Protein AF-A0A660E2D3-F1 (afdb_monomer)

Solvent-accessible surface area (backbone atoms only — not comparable to full-atom values): 10651 Å² total; per-residue (Å²): 135,91,79,90,84,83,89,84,89,79,89,80,79,91,77,83,79,78,79,79,76,76,77,78,70,78,75,80,70,72,72,82,70,72,43,65,31,76,92,71,79,48,66,78,42,78,38,66,24,17,37,34,41,53,38,65,68,42,72,30,13,66,39,63,68,25,28,78,70,74,42,81,65,64,50,74,55,70,57,56,82,49,80,33,34,34,25,35,41,75,94,36,59,94,64,45,38,29,39,39,35,55,97,91,42,73,26,17,29,63,65,55,88,44,59,32,63,24,54,25,44,58,57,91,44,29,35,41,22,71,50,60,90,86,46,37,95,78,46,25,24,36,67,87,48,54,68,93,68,36,52,31,39,31,22,32,38,65,40,87,88,24,62,39,75,80,46,42,25,38,57,54,97,93,38,78,46,76,109

Nearest PDB structures (foldseek):
  5o2q-assembly1_A  TM=6.824E-01  e=5.932E+00  Homo sapiens

Radius of gyration: 30.2 Å; Cα contacts (8 Å, |Δi|>4): 347; chains: 1; bounding box: 57×66×110 Å

Structure (mmCIF, N/CA/C/O backbone):
data_AF-A0A660E2D3-F1
#
_entry.id   AF-A0A660E2D3-F1
#
loop_
_atom_site.group_PDB
_atom_site.id
_atom_site.type_symbol
_atom_site.label_atom_id
_atom_site.label_alt_id
_atom_site.label_comp_id
_atom_site.label_asym_id
_atom_site.label_entity_id
_atom_site.label_seq_id
_atom_site.pdbx_PDB_ins_code
_atom_site.Cartn_x
_atom_site.Cartn_y
_atom_site.Cartn_z
_atom_site.occupancy
_atom_site.B_iso_or_equiv
_atom_site.auth_seq_id
_atom_site.auth_comp_id
_atom_site.auth_asym_id
_atom_site.auth_atom_id
_atom_site.pdbx_PDB_model_num
ATOM 1 N N . MET A 1 1 ? 35.050 -49.784 -86.014 1.00 37.09 1 MET A N 1
ATOM 2 C CA . MET A 1 1 ? 35.178 -51.208 -85.623 1.00 37.09 1 MET A CA 1
ATOM 3 C C . MET A 1 1 ? 35.942 -51.299 -84.308 1.00 37.09 1 MET A C 1
ATOM 5 O O . MET A 1 1 ? 37.015 -50.723 -84.251 1.00 37.09 1 MET A O 1
ATOM 9 N N . LYS A 1 2 ? 35.405 -52.079 -83.348 1.00 36.97 2 LYS A N 1
ATOM 10 C CA . LYS A 1 2 ? 36.001 -52.575 -82.077 1.00 36.97 2 LYS A CA 1
ATOM 11 C C . LYS A 1 2 ? 36.307 -51.530 -80.986 1.00 36.97 2 LYS A C 1
ATOM 13 O O . LYS A 1 2 ? 36.856 -50.491 -81.296 1.00 36.97 2 LYS A O 1
ATOM 18 N N . LYS A 1 3 ? 36.094 -51.759 -79.684 1.00 39.06 3 LYS A N 1
ATOM 19 C CA . LYS A 1 3 ? 35.266 -52.658 -78.838 1.00 39.06 3 LYS A CA 1
ATOM 20 C C . LYS A 1 3 ? 35.492 -52.158 -77.381 1.00 39.06 3 LYS A C 1
ATOM 22 O O . LYS A 1 3 ? 36.596 -51.716 -77.101 1.00 39.06 3 LYS A O 1
ATOM 27 N N . HIS A 1 4 ? 34.450 -52.225 -76.537 1.00 37.66 4 HIS A N 1
ATOM 28 C CA . HIS A 1 4 ? 34.365 -52.563 -75.087 1.00 37.66 4 HIS A CA 1
ATOM 29 C C . HIS A 1 4 ? 35.639 -52.537 -74.198 1.00 37.66 4 HIS A C 1
ATOM 31 O O . HIS A 1 4 ? 36.693 -52.939 -74.658 1.00 37.66 4 HIS A O 1
ATOM 37 N N . HIS A 1 5 ? 35.667 -52.220 -72.896 1.00 37.56 5 HIS A N 1
ATOM 38 C CA . HIS A 1 5 ? 34.736 -52.154 -71.750 1.00 37.56 5 HIS A CA 1
ATOM 39 C C . HIS A 1 5 ? 35.448 -51.339 -70.637 1.00 37.56 5 HIS A C 1
ATOM 41 O O . HIS A 1 5 ? 36.673 -51.368 -70.607 1.00 37.56 5 HIS A O 1
ATOM 47 N N . LEU A 1 6 ? 34.736 -50.724 -69.680 1.00 34.28 6 LEU A N 1
ATOM 48 C CA . LEU A 1 6 ? 34.681 -51.182 -68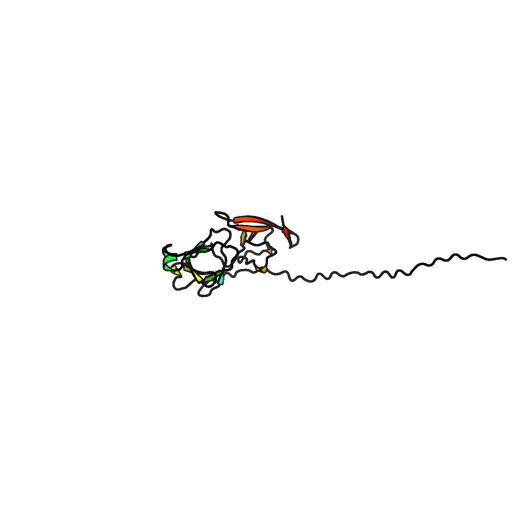.273 1.00 34.28 6 LEU A CA 1
ATOM 49 C C . LEU A 1 6 ? 33.796 -50.253 -67.421 1.00 34.28 6 LEU A C 1
ATOM 51 O O . LEU A 1 6 ? 33.899 -49.032 -67.486 1.00 34.28 6 LEU A O 1
ATOM 55 N N . LEU A 1 7 ? 32.925 -50.885 -66.633 1.00 35.34 7 LEU A N 1
ATOM 56 C CA . LEU A 1 7 ? 32.134 -50.322 -65.540 1.00 35.34 7 LEU A CA 1
ATOM 57 C C . LEU A 1 7 ? 33.023 -49.641 -64.488 1.00 35.34 7 LEU A C 1
ATOM 59 O O . LEU A 1 7 ? 34.046 -50.207 -64.111 1.00 35.34 7 LEU A O 1
ATOM 63 N N . LEU A 1 8 ? 32.513 -48.580 -63.855 1.00 34.66 8 LEU A N 1
ATOM 64 C CA . LEU A 1 8 ? 32.598 -48.488 -62.399 1.00 34.66 8 LEU A CA 1
ATOM 65 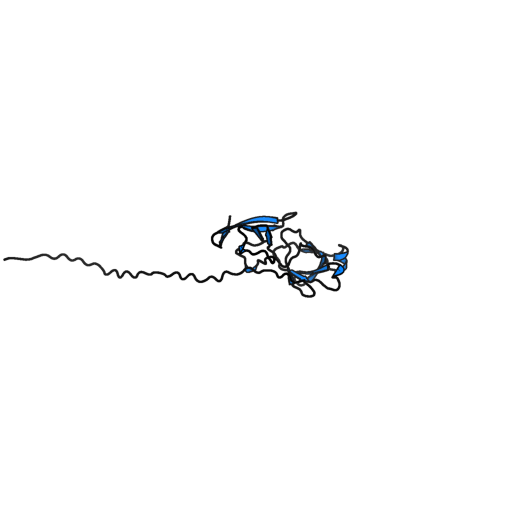C C . LEU A 1 8 ? 31.310 -47.902 -61.811 1.00 34.66 8 LEU A C 1
ATOM 67 O O . LEU A 1 8 ? 30.731 -46.943 -62.312 1.00 34.66 8 LEU A O 1
ATOM 71 N N . VAL A 1 9 ? 30.868 -48.581 -60.761 1.00 36.78 9 VAL A N 1
ATOM 72 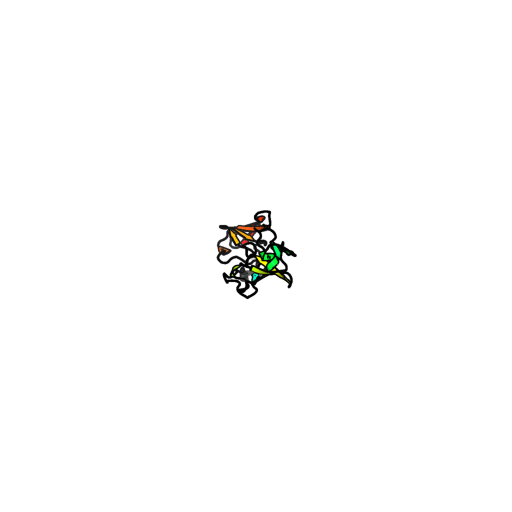C CA . VAL A 1 9 ? 29.626 -48.426 -60.014 1.00 36.78 9 VAL A CA 1
ATOM 73 C C . VAL A 1 9 ? 29.732 -47.218 -59.086 1.00 36.78 9 VAL A C 1
ATOM 75 O O . VAL A 1 9 ? 30.714 -47.081 -58.363 1.00 36.78 9 VAL A O 1
ATOM 78 N N . GLY A 1 10 ? 28.696 -46.382 -59.061 1.00 36.12 10 GLY A N 1
ATOM 79 C CA . GLY A 1 10 ? 28.530 -45.318 -58.075 1.00 36.12 10 GLY A CA 1
ATOM 80 C C . GLY A 1 10 ? 27.102 -45.313 -57.547 1.00 36.12 10 GLY A C 1
ATOM 81 O O . GLY A 1 10 ? 26.241 -44.624 -58.083 1.00 36.12 10 GLY A O 1
ATOM 82 N N . MET A 1 11 ? 26.843 -46.107 -56.508 1.00 36.94 11 MET A N 1
ATOM 83 C CA . MET A 1 11 ? 25.684 -45.909 -55.638 1.00 36.94 11 MET A CA 1
ATOM 84 C C . MET A 1 11 ? 25.880 -44.615 -54.846 1.00 36.94 11 MET A C 1
ATOM 86 O O . MET A 1 11 ? 26.945 -44.449 -54.256 1.00 36.94 11 MET A O 1
ATOM 90 N N . SER A 1 12 ? 24.854 -43.766 -54.743 1.00 37.19 12 SER A N 1
ATOM 91 C CA . SER A 1 12 ? 24.484 -43.120 -53.470 1.00 37.19 12 SER A CA 1
ATOM 92 C C . SER A 1 12 ? 23.187 -42.312 -53.580 1.00 37.19 12 SER A C 1
ATOM 94 O O . SER A 1 12 ? 23.117 -41.281 -54.236 1.00 37.19 12 SER A O 1
ATOM 96 N N . THR A 1 13 ? 22.177 -42.856 -52.899 1.00 42.84 13 THR A N 1
ATOM 97 C CA . THR A 1 13 ? 21.186 -42.194 -52.033 1.00 42.84 13 THR A CA 1
ATOM 98 C C . THR A 1 13 ? 20.471 -40.923 -52.500 1.00 42.84 13 THR A C 1
ATOM 100 O O . THR A 1 13 ? 21.003 -39.817 -52.478 1.00 42.84 13 THR A O 1
ATOM 103 N N . PHE A 1 14 ? 19.164 -41.102 -52.726 1.00 40.28 14 PHE A N 1
ATOM 104 C CA . PHE A 1 14 ? 18.118 -40.097 -52.549 1.00 40.28 14 PHE A CA 1
ATOM 105 C C . PHE A 1 14 ? 18.271 -39.383 -51.196 1.00 40.28 14 PHE A C 1
ATOM 107 O O . PHE A 1 14 ? 18.147 -40.013 -50.146 1.00 40.28 14 PHE A O 1
ATOM 114 N N . ALA A 1 15 ? 18.454 -38.065 -51.218 1.00 42.06 15 ALA A N 1
ATOM 115 C CA . ALA A 1 15 ? 18.160 -37.204 -50.080 1.00 42.06 15 ALA A CA 1
ATOM 116 C C . ALA A 1 15 ? 16.906 -36.392 -50.420 1.00 42.06 15 ALA A C 1
ATOM 118 O O . ALA A 1 15 ? 16.965 -35.359 -51.085 1.00 42.06 15 ALA A O 1
ATOM 119 N N . LEU A 1 16 ? 15.752 -36.902 -49.986 1.00 37.97 16 LEU A N 1
ATOM 120 C CA . LEU A 1 16 ? 14.498 -36.162 -49.957 1.00 37.97 16 LEU A CA 1
ATOM 121 C C . LEU A 1 16 ? 14.638 -35.090 -48.863 1.00 37.97 16 LEU A C 1
ATOM 123 O O . LEU A 1 16 ? 14.455 -35.363 -47.678 1.00 37.97 16 LEU A O 1
ATOM 127 N N . GLY A 1 17 ? 15.050 -33.885 -49.250 1.00 34.69 17 GLY A N 1
ATOM 128 C CA . GLY A 1 17 ? 15.111 -32.735 -48.355 1.00 34.69 17 GLY A CA 1
ATOM 129 C C . GLY A 1 17 ? 13.703 -32.288 -47.978 1.00 34.69 17 GLY A C 1
ATOM 130 O O . GLY A 1 17 ? 13.120 -31.443 -48.648 1.00 34.69 17 GLY A O 1
ATOM 131 N N . ILE A 1 18 ? 13.146 -32.855 -46.908 1.00 45.94 18 ILE A N 1
ATOM 132 C CA . ILE A 1 18 ? 11.960 -32.302 -46.254 1.00 45.94 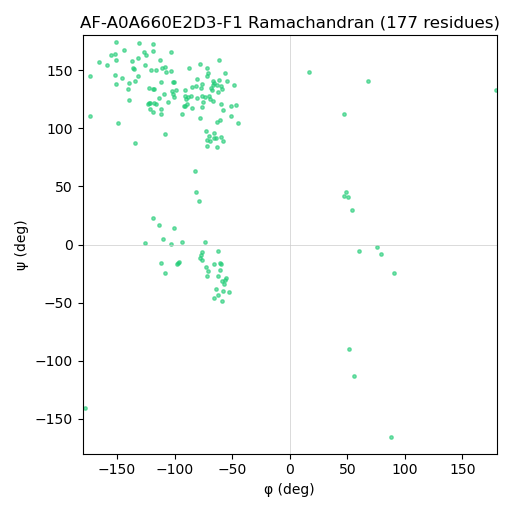18 ILE A CA 1
ATOM 133 C C . ILE A 1 18 ? 12.423 -31.039 -45.526 1.00 45.94 18 ILE A C 1
ATOM 135 O O . ILE A 1 18 ? 12.990 -31.100 -44.435 1.00 45.94 18 ILE A O 1
ATOM 139 N N . ALA A 1 19 ? 12.214 -29.883 -46.152 1.00 42.38 19 ALA A N 1
ATOM 140 C CA . ALA A 1 19 ? 12.325 -28.599 -45.484 1.00 42.38 19 ALA A CA 1
ATOM 141 C C . ALA A 1 19 ? 11.212 -28.511 -44.429 1.00 42.38 19 ALA A C 1
ATOM 143 O O . ALA A 1 19 ? 10.070 -28.174 -44.730 1.00 42.38 19 ALA A O 1
ATOM 144 N N . PHE A 1 20 ? 11.538 -28.843 -43.180 1.00 40.88 20 PHE A N 1
ATOM 145 C CA . PHE A 1 20 ? 10.707 -28.507 -42.029 1.00 40.88 20 PHE A CA 1
ATOM 146 C C . PHE A 1 20 ? 10.829 -26.996 -41.790 1.00 40.88 20 PHE A C 1
ATOM 148 O O . PHE A 1 20 ? 11.640 -26.534 -40.988 1.00 40.88 20 PHE A O 1
ATOM 155 N N . THR A 1 21 ? 10.032 -26.195 -42.494 1.00 47.03 21 THR A N 1
ATOM 156 C CA . THR A 1 21 ? 9.713 -24.850 -42.015 1.00 47.03 21 THR A CA 1
ATOM 157 C C . THR A 1 21 ? 8.782 -25.031 -40.826 1.00 47.03 21 THR A C 1
ATOM 159 O O . THR A 1 21 ? 7.567 -25.136 -40.975 1.00 47.03 21 THR A O 1
ATOM 162 N N . ALA A 1 22 ? 9.360 -25.141 -39.630 1.00 45.28 22 ALA A N 1
ATOM 163 C CA . ALA A 1 22 ? 8.605 -24.967 -38.404 1.00 45.28 22 ALA A CA 1
ATOM 164 C C . ALA A 1 22 ? 8.111 -23.517 -38.393 1.00 45.28 22 ALA A C 1
ATOM 166 O O . ALA A 1 22 ? 8.823 -22.604 -37.972 1.00 45.28 22 ALA A O 1
ATOM 167 N N . GLU A 1 23 ? 6.906 -23.301 -38.918 1.00 44.22 23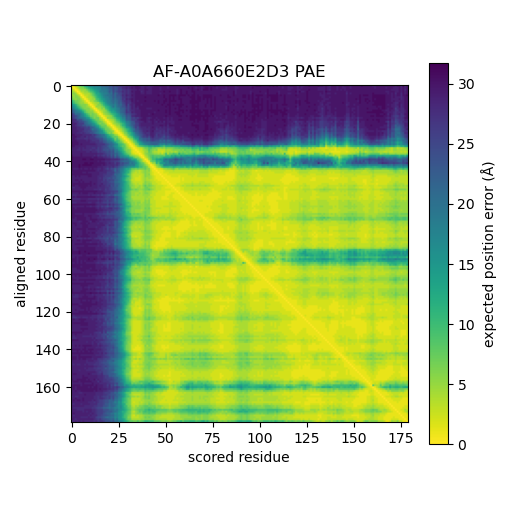 GLU A N 1
ATOM 168 C CA . GLU A 1 23 ? 6.147 -22.082 -38.700 1.00 44.22 23 GLU A CA 1
ATOM 169 C C . GLU A 1 23 ? 5.924 -21.965 -37.193 1.00 44.22 23 GLU A C 1
ATOM 171 O O . GLU A 1 23 ? 4.991 -22.524 -36.615 1.00 44.22 23 GLU A O 1
ATOM 176 N N . PHE A 1 24 ? 6.832 -21.250 -36.529 1.00 42.66 24 PHE A N 1
ATOM 177 C CA . PHE A 1 24 ? 6.590 -20.701 -35.209 1.00 42.66 24 PHE A CA 1
ATOM 178 C C . PHE A 1 24 ? 5.451 -19.696 -35.357 1.00 42.66 24 PHE A C 1
ATOM 180 O O . PHE A 1 24 ? 5.662 -18.494 -35.494 1.00 42.66 24 PHE A O 1
ATOM 187 N N . SER A 1 25 ? 4.221 -20.198 -35.331 1.00 39.59 25 SER A N 1
ATOM 188 C CA . SER A 1 25 ? 3.072 -19.385 -34.977 1.00 39.59 25 SER A CA 1
ATOM 189 C C . SER A 1 25 ? 3.364 -18.841 -33.579 1.00 39.59 25 SER A C 1
ATOM 191 O O . SER A 1 25 ? 3.497 -19.644 -32.647 1.00 39.59 25 SER A O 1
ATOM 193 N N . PRO A 1 26 ? 3.520 -17.517 -33.375 1.00 43.72 26 PRO A N 1
ATOM 194 C CA . PRO A 1 26 ? 3.610 -16.995 -32.029 1.00 43.72 26 PRO A CA 1
ATOM 195 C C . PRO A 1 26 ? 2.268 -17.302 -31.378 1.00 43.72 26 PRO A C 1
ATOM 197 O O . PRO A 1 26 ? 1.253 -16.677 -31.686 1.00 43.72 26 PRO A O 1
ATOM 200 N N . VAL A 1 27 ? 2.255 -18.301 -30.492 1.00 39.81 27 VAL A N 1
ATOM 201 C CA . VAL A 1 27 ? 1.156 -18.502 -29.556 1.00 39.81 27 VAL A CA 1
ATOM 202 C C . VAL A 1 27 ? 0.962 -17.145 -28.905 1.00 39.81 27 VAL A C 1
ATOM 204 O O . VAL A 1 27 ? 1.851 -16.658 -28.205 1.00 39.81 27 VAL A O 1
ATOM 207 N N . SER A 1 28 ? -0.158 -16.499 -29.227 1.00 41.62 28 SER A N 1
ATOM 208 C CA . SER A 1 28 ? -0.579 -15.232 -28.651 1.00 41.62 28 SER A CA 1
ATOM 209 C C . SER A 1 28 ? -0.678 -15.441 -27.147 1.00 41.62 28 SER A C 1
ATOM 211 O O . SER A 1 28 ? -1.701 -15.866 -26.608 1.00 41.62 28 SER A O 1
ATOM 213 N N . ALA A 1 29 ? 0.439 -15.216 -26.456 1.00 45.41 29 ALA A N 1
ATOM 214 C CA . ALA A 1 29 ? 0.492 -15.151 -25.018 1.00 45.41 29 ALA A CA 1
ATOM 215 C C . ALA A 1 29 ? -0.324 -13.917 -24.673 1.00 45.41 29 ALA A C 1
ATOM 217 O O . ALA A 1 29 ? 0.194 -12.801 -24.695 1.00 45.41 29 ALA A O 1
ATOM 218 N N . LYS A 1 30 ? -1.626 -14.121 -24.439 1.00 42.84 30 LYS A N 1
ATOM 219 C CA . LYS A 1 30 ? -2.564 -13.103 -23.977 1.00 42.84 30 LYS A CA 1
ATOM 220 C C . LYS A 1 30 ? -1.843 -12.362 -22.862 1.00 42.84 30 LYS A C 1
ATOM 222 O O . LYS A 1 30 ? -1.599 -12.941 -21.802 1.00 42.84 30 LYS A O 1
ATOM 227 N N . ALA A 1 31 ? -1.367 -11.151 -23.151 1.00 52.12 31 ALA A N 1
ATOM 228 C CA . ALA A 1 31 ? -0.435 -10.473 -22.270 1.00 52.12 31 ALA A CA 1
ATOM 229 C C . ALA A 1 31 ? -1.157 -10.300 -20.940 1.00 52.12 31 ALA A C 1
ATOM 231 O O . ALA A 1 31 ? -2.112 -9.531 -20.870 1.00 52.12 31 ALA A O 1
ATOM 232 N N . ALA A 1 32 ? -0.769 -11.074 -19.918 1.00 54.69 32 ALA A N 1
ATOM 233 C CA . ALA A 1 32 ? -1.444 -11.021 -18.630 1.00 54.69 32 ALA A CA 1
ATOM 234 C C . ALA A 1 32 ? -1.517 -9.549 -18.205 1.00 54.69 32 ALA A C 1
ATOM 236 O O . ALA A 1 32 ? -0.484 -8.867 -18.159 1.00 54.69 32 ALA A O 1
ATOM 237 N N . GLN A 1 33 ? -2.740 -9.054 -18.033 1.00 80.44 33 GLN A N 1
ATOM 238 C CA . GLN A 1 33 ? -3.000 -7.647 -17.776 1.00 80.44 33 GLN A CA 1
ATOM 239 C C . GLN A 1 33 ? -2.747 -7.369 -16.295 1.00 80.44 33 GLN A C 1
ATOM 241 O O . GLN A 1 33 ? -2.997 -8.217 -15.438 1.00 80.44 33 GLN A O 1
ATOM 246 N N . TYR A 1 34 ? -2.191 -6.200 -15.994 1.00 85.31 34 TYR A N 1
ATOM 247 C CA . TYR A 1 34 ? -2.042 -5.758 -14.612 1.00 85.31 34 TYR A CA 1
ATOM 248 C C . TYR A 1 34 ? -3.412 -5.404 -14.026 1.00 85.31 34 TYR A C 1
ATOM 250 O O . TYR A 1 34 ? -4.282 -4.909 -14.742 1.00 85.31 34 TYR A O 1
ATOM 258 N N . HIS A 1 35 ? -3.586 -5.632 -12.725 1.00 89.44 35 HIS A N 1
ATOM 259 C CA . HIS A 1 35 ? -4.784 -5.203 -12.010 1.00 89.44 35 HIS A CA 1
ATOM 260 C C . HIS A 1 35 ? -4.662 -3.728 -11.628 1.00 89.44 35 HIS A C 1
ATOM 262 O O . HIS A 1 35 ? -3.624 -3.308 -11.115 1.00 89.44 35 HIS A O 1
ATOM 268 N N . TYR A 1 36 ? -5.733 -2.964 -11.825 1.00 86.88 36 TYR A N 1
ATOM 269 C CA . TYR A 1 36 ? -5.829 -1.569 -11.406 1.00 86.88 36 TYR A CA 1
ATOM 270 C C . TYR A 1 36 ? -6.849 -1.450 -10.275 1.00 86.88 36 TYR A C 1
ATOM 272 O O . TYR A 1 36 ? -7.874 -2.129 -10.285 1.00 86.88 36 TYR A O 1
ATOM 280 N N . ALA A 1 37 ? -6.541 -0.627 -9.279 1.00 86.31 37 ALA A N 1
ATOM 281 C CA . ALA A 1 37 ? -7.478 -0.265 -8.228 1.00 86.31 37 ALA A CA 1
ATOM 282 C C . ALA A 1 37 ? -8.491 0.763 -8.750 1.00 86.31 37 ALA A C 1
ATOM 284 O O . ALA A 1 37 ? -8.093 1.702 -9.427 1.00 86.31 37 ALA A O 1
ATOM 285 N N . ASP A 1 38 ? -9.770 0.627 -8.400 1.00 77.06 38 ASP A N 1
ATOM 286 C CA . ASP A 1 38 ? -10.786 1.645 -8.695 1.00 77.06 38 ASP A CA 1
ATOM 287 C C . ASP A 1 38 ? -10.717 2.840 -7.728 1.00 77.06 38 ASP A C 1
ATOM 289 O O . ASP A 1 38 ? -10.320 2.685 -6.571 1.00 77.06 38 ASP A O 1
ATOM 293 N N . ASP A 1 39 ? -11.211 4.004 -8.169 1.00 63.72 39 ASP A N 1
ATOM 294 C CA . ASP A 1 39 ? -11.297 5.250 -7.374 1.00 63.72 39 ASP A CA 1
ATOM 295 C C . ASP A 1 39 ? -12.408 5.234 -6.303 1.00 63.72 39 ASP A C 1
ATOM 297 O O . ASP A 1 39 ? -12.653 6.237 -5.640 1.00 63.72 39 ASP A O 1
ATOM 301 N N . ILE A 1 40 ? -13.142 4.129 -6.148 1.00 57.84 40 ILE A N 1
ATOM 302 C CA . ILE A 1 40 ? -14.386 4.107 -5.364 1.00 57.84 40 ILE A CA 1
ATOM 303 C C . ILE A 1 40 ? -14.129 4.431 -3.879 1.00 57.84 40 ILE A C 1
ATOM 305 O O . ILE A 1 40 ? -13.219 3.880 -3.258 1.00 57.84 40 ILE A O 1
ATOM 309 N N . VAL A 1 41 ? -14.988 5.260 -3.288 1.00 58.31 41 VAL A N 1
ATOM 310 C CA . VAL A 1 41 ? -15.052 5.556 -1.846 1.00 58.31 41 VAL A CA 1
ATOM 311 C C . VAL A 1 41 ? -15.386 4.280 -1.058 1.00 58.31 41 VAL A C 1
ATOM 313 O O . VAL A 1 41 ? -16.308 3.547 -1.405 1.00 58.31 41 VAL A O 1
ATOM 316 N N . TYR A 1 42 ? -14.638 3.976 0.003 1.00 61.84 42 TYR A N 1
ATOM 317 C CA . TYR A 1 42 ? -14.726 2.713 0.759 1.00 61.84 42 TYR A CA 1
ATOM 318 C C . TYR A 1 42 ? -15.898 2.635 1.751 1.00 61.84 42 TYR A C 1
ATOM 320 O O . TYR A 1 42 ? -15.756 2.080 2.846 1.00 61.84 42 TYR A O 1
ATOM 328 N N . ASP A 1 43 ? -17.051 3.183 1.392 1.00 63.41 43 ASP A N 1
ATOM 329 C CA . ASP A 1 43 ? -18.171 3.320 2.313 1.00 63.41 43 ASP A CA 1
ATOM 330 C C . ASP A 1 43 ? -18.883 1.988 2.546 1.00 63.41 43 ASP A C 1
ATOM 332 O O . ASP A 1 43 ? -19.403 1.356 1.628 1.00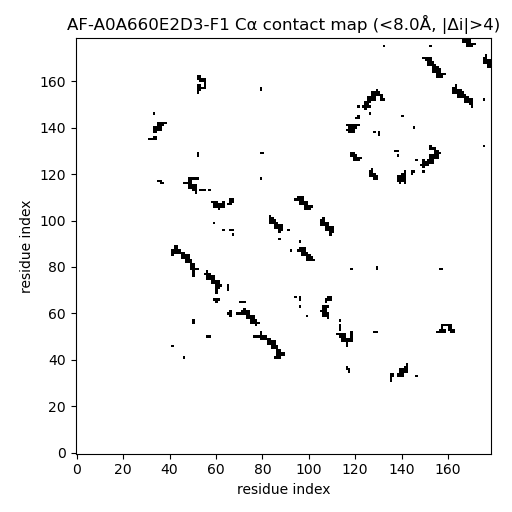 63.41 43 ASP A O 1
ATOM 336 N N . ASN A 1 44 ? -18.945 1.577 3.814 1.00 72.62 44 ASN A N 1
ATOM 337 C CA . ASN A 1 44 ? -19.714 0.444 4.336 1.00 72.62 44 ASN A CA 1
ATOM 338 C C . ASN A 1 44 ? -19.378 -0.956 3.778 1.00 72.62 44 ASN A C 1
ATOM 340 O O . ASN A 1 44 ? -19.867 -1.944 4.331 1.00 72.62 44 ASN A O 1
ATOM 344 N N . VAL A 1 45 ? -18.494 -1.083 2.785 1.00 84.81 45 VAL A N 1
ATOM 345 C CA . VAL A 1 45 ? -18.081 -2.365 2.191 1.00 84.81 45 VAL A CA 1
ATOM 346 C C . VAL A 1 45 ? -16.583 -2.593 2.372 1.00 84.81 45 VAL A C 1
ATOM 348 O O . VAL A 1 45 ? -15.755 -1.719 2.118 1.00 84.81 45 VAL A O 1
ATOM 351 N N . TYR A 1 46 ? -16.219 -3.803 2.804 1.00 89.62 46 TYR A N 1
ATOM 352 C CA . TYR A 1 46 ? -14.816 -4.188 2.909 1.00 89.62 46 TYR A CA 1
ATOM 353 C C . TYR A 1 46 ? -14.178 -4.332 1.528 1.00 89.62 46 TYR A C 1
ATOM 355 O O . TYR A 1 46 ? -14.627 -5.126 0.708 1.00 89.62 46 TYR A O 1
ATOM 363 N N . THR A 1 47 ? -13.078 -3.620 1.313 1.00 90.19 47 THR A N 1
ATOM 364 C CA . THR A 1 47 ? -12.285 -3.667 0.082 1.00 90.19 47 THR A CA 1
ATOM 365 C C . THR A 1 47 ? -10.857 -4.096 0.387 1.00 90.19 47 THR A C 1
ATOM 367 O O . THR A 1 47 ? -10.337 -3.821 1.469 1.00 90.19 47 THR A O 1
ATOM 370 N N . ALA A 1 48 ? -10.201 -4.758 -0.565 1.00 92.44 48 ALA A N 1
ATOM 371 C CA . ALA A 1 48 ? -8.790 -5.098 -0.443 1.00 92.44 48 ALA A CA 1
ATOM 372 C C . ALA A 1 48 ? -7.910 -3.841 -0.328 1.00 92.44 48 ALA A C 1
ATOM 374 O O . ALA A 1 48 ? -8.143 -2.839 -1.002 1.00 92.44 48 ALA A O 1
ATOM 375 N N . ALA A 1 49 ? -6.882 -3.921 0.511 1.00 94.69 49 ALA A N 1
ATOM 376 C CA . ALA A 1 49 ? -5.874 -2.883 0.663 1.00 94.69 49 ALA A CA 1
ATOM 377 C C . ALA A 1 49 ? -4.521 -3.462 1.089 1.00 94.69 49 ALA A C 1
ATOM 379 O O . ALA A 1 49 ? -4.389 -4.658 1.373 1.00 94.69 49 ALA A O 1
ATOM 380 N N . TYR A 1 50 ? -3.518 -2.590 1.126 1.00 96.25 50 TYR A N 1
ATOM 381 C CA . TYR A 1 50 ? -2.121 -2.911 1.365 1.00 96.25 50 TYR A CA 1
ATOM 382 C C . TYR A 1 50 ? -1.441 -1.784 2.141 1.00 96.25 50 TYR A C 1
ATOM 384 O O . TYR A 1 50 ? -1.701 -0.603 1.901 1.00 96.25 50 TYR A O 1
ATOM 392 N N . LEU A 1 51 ? -0.528 -2.157 3.040 1.00 95.94 51 LEU A N 1
ATOM 393 C CA . LEU A 1 51 ? 0.434 -1.213 3.603 1.00 95.94 51 LEU A CA 1
ATOM 394 C C . LEU A 1 51 ? 1.390 -0.764 2.493 1.00 95.94 51 LEU A C 1
ATOM 396 O O . LEU A 1 51 ? 2.044 -1.606 1.875 1.00 95.94 51 LEU A O 1
ATOM 400 N N . GLN A 1 52 ? 1.475 0.542 2.263 1.00 95.19 52 GLN A N 1
ATOM 401 C CA . GLN A 1 52 ? 2.352 1.113 1.248 1.00 95.19 52 GLN A CA 1
ATOM 402 C C . GLN A 1 52 ? 3.826 1.026 1.657 1.00 95.19 52 GLN A C 1
ATOM 404 O O . GLN A 1 52 ? 4.167 1.113 2.840 1.00 95.19 52 GLN A O 1
ATOM 409 N N . ALA A 1 53 ? 4.711 0.819 0.678 1.00 94.38 53 ALA A N 1
ATOM 410 C CA . ALA A 1 53 ? 6.129 0.582 0.951 1.00 94.38 53 ALA A CA 1
ATOM 411 C C . ALA A 1 53 ? 6.873 1.839 1.425 1.00 94.38 53 ALA A C 1
ATOM 413 O O . ALA A 1 53 ? 7.839 1.728 2.170 1.00 94.38 53 ALA A O 1
ATOM 414 N N . ASP A 1 54 ? 6.417 3.023 1.045 1.00 92.50 54 ASP A N 1
ATOM 415 C CA . ASP A 1 54 ? 6.933 4.325 1.467 1.00 92.50 54 ASP A CA 1
ATOM 416 C C . ASP A 1 54 ? 6.503 4.730 2.892 1.00 92.50 54 ASP A C 1
ATOM 418 O O . ASP A 1 54 ? 7.043 5.685 3.447 1.00 92.50 54 ASP A O 1
ATOM 422 N N . TYR A 1 55 ? 5.621 3.965 3.549 1.00 93.06 55 TYR A N 1
ATOM 423 C CA . TYR A 1 55 ? 5.165 4.246 4.914 1.00 93.06 55 TYR A CA 1
ATOM 424 C C . TYR A 1 55 ? 5.734 3.284 5.954 1.00 93.06 55 TYR A C 1
ATOM 426 O O . TYR A 1 55 ? 5.946 2.096 5.714 1.00 93.06 55 TYR A O 1
ATOM 434 N N . LYS A 1 56 ? 5.931 3.806 7.171 1.00 92.06 56 LYS A N 1
ATOM 435 C CA . LYS A 1 56 ? 6.321 3.027 8.356 1.00 92.06 56 LYS A CA 1
ATOM 436 C C . LYS A 1 56 ? 5.272 1.969 8.713 1.00 92.06 56 LYS A C 1
ATOM 438 O O . LYS A 1 56 ? 4.096 2.141 8.380 1.00 92.06 56 LYS A O 1
ATOM 443 N N . PRO A 1 57 ? 5.648 0.921 9.472 1.00 94.12 57 PRO A N 1
ATOM 444 C CA . PRO A 1 57 ? 4.674 0.039 10.094 1.00 94.12 57 PRO A CA 1
ATOM 445 C C . PRO A 1 57 ? 3.577 0.809 10.830 1.00 94.12 57 PRO A C 1
ATOM 447 O O . PRO A 1 57 ? 3.850 1.783 11.532 1.00 94.12 57 PRO A O 1
ATOM 450 N N . GLN A 1 58 ? 2.336 0.363 10.674 1.00 95.06 58 GLN A N 1
ATOM 451 C CA . GLN A 1 58 ? 1.161 1.075 11.170 1.00 95.06 58 GLN A CA 1
ATOM 452 C C . GLN A 1 58 ? 0.644 0.426 12.448 1.00 95.06 58 GLN A C 1
ATOM 454 O O . GLN A 1 58 ? 0.468 -0.793 12.514 1.00 95.06 58 GLN A O 1
ATOM 459 N N . LYS A 1 59 ? 0.378 1.244 13.466 1.00 97.31 59 LYS A N 1
ATOM 460 C CA . LYS A 1 59 ? -0.258 0.796 14.705 1.00 97.31 59 LYS A CA 1
ATOM 461 C C . LYS A 1 59 ? -1.766 0.695 14.486 1.00 97.31 59 LYS A C 1
ATOM 463 O O . LYS A 1 59 ? -2.384 1.658 14.042 1.00 97.31 59 LYS A O 1
ATOM 468 N N . LEU A 1 60 ? -2.339 -0.466 14.789 1.00 98.00 60 LEU A N 1
ATOM 469 C CA . LEU A 1 60 ? -3.771 -0.733 14.678 1.00 98.00 60 LEU A CA 1
ATOM 470 C C . LEU A 1 60 ? -4.324 -1.062 16.062 1.00 98.00 60 LEU A C 1
ATOM 472 O O . LEU A 1 60 ? -3.862 -1.997 16.717 1.00 98.00 60 LEU A O 1
ATOM 476 N N . TYR A 1 61 ? -5.304 -0.295 16.517 1.00 98.31 61 TYR A N 1
ATOM 477 C CA . TYR A 1 61 ? -5.881 -0.428 17.849 1.00 98.31 61 TYR A CA 1
ATOM 478 C C . TYR A 1 61 ? -7.008 -1.453 17.854 1.00 98.31 61 TYR A C 1
ATOM 480 O O . TYR A 1 61 ? -7.677 -1.662 16.845 1.00 98.31 61 TYR A O 1
ATOM 488 N N . THR A 1 62 ? -7.236 -2.103 18.993 1.00 97.50 62 THR A N 1
ATOM 489 C CA . THR A 1 62 ? -8.314 -3.098 19.125 1.00 97.50 62 THR A CA 1
ATOM 490 C C . THR A 1 62 ? -9.696 -2.467 19.299 1.00 97.50 62 THR A C 1
ATOM 492 O O . THR A 1 62 ? -10.693 -3.176 19.213 1.00 97.50 62 THR A O 1
ATOM 495 N N . THR A 1 63 ? -9.781 -1.156 19.551 1.00 96.19 63 THR A N 1
ATOM 496 C CA . THR A 1 63 ? -11.043 -0.418 19.712 1.00 96.19 63 THR A CA 1
ATOM 497 C C . THR A 1 63 ? -11.013 0.915 18.963 1.00 96.19 63 THR A C 1
ATOM 499 O O . THR A 1 63 ? -9.956 1.531 18.818 1.00 96.19 63 THR A O 1
ATOM 502 N N . ALA A 1 64 ? -12.189 1.391 18.541 1.00 94.62 64 ALA A N 1
ATOM 503 C CA . ALA A 1 64 ? -12.356 2.701 17.911 1.00 94.62 64 ALA A CA 1
ATOM 504 C C . ALA A 1 64 ? -11.880 3.844 18.824 1.00 94.62 64 ALA A C 1
ATOM 506 O O . ALA A 1 64 ? -11.067 4.667 18.416 1.00 94.62 64 ALA A O 1
ATOM 507 N N . LYS A 1 65 ? -12.306 3.847 20.097 1.00 95.00 65 LYS A N 1
ATOM 508 C CA . LYS A 1 65 ? -11.871 4.841 21.096 1.00 95.00 65 LYS A CA 1
ATOM 509 C C . LYS A 1 65 ? -10.349 4.849 21.272 1.00 95.00 65 LYS A C 1
ATOM 511 O O . LYS A 1 65 ? -9.756 5.919 21.360 1.00 95.00 65 LYS A O 1
ATOM 516 N N . GLY A 1 66 ? -9.721 3.671 21.279 1.00 96.25 66 GLY A N 1
ATOM 517 C CA . GLY A 1 66 ? -8.267 3.548 21.358 1.00 96.25 66 GLY A CA 1
ATOM 518 C C . GLY A 1 66 ? -7.554 4.143 20.144 1.00 96.25 66 GLY A C 1
ATOM 519 O O . GLY A 1 66 ? -6.541 4.813 20.304 1.00 96.25 66 GLY A O 1
ATOM 520 N N . ALA A 1 67 ? -8.110 3.975 18.940 1.00 95.56 67 ALA A N 1
ATOM 521 C CA . ALA A 1 67 ? -7.583 4.611 17.733 1.00 95.56 67 ALA A CA 1
ATOM 522 C C . ALA A 1 67 ? -7.713 6.141 17.764 1.00 95.56 67 ALA A C 1
ATOM 524 O O . ALA A 1 67 ? -6.731 6.827 17.486 1.00 95.56 67 ALA A O 1
ATOM 525 N N . LEU A 1 68 ? -8.883 6.663 18.148 1.00 93.88 68 LEU A N 1
ATOM 526 C CA . LEU A 1 68 ? -9.141 8.106 18.242 1.00 93.88 68 LEU A CA 1
ATOM 527 C C . LEU A 1 68 ? -8.226 8.782 19.275 1.00 93.88 68 LEU A C 1
ATOM 529 O O . LEU A 1 68 ? -7.622 9.813 18.997 1.00 93.88 68 LEU A O 1
ATOM 533 N N . ASN A 1 69 ? -8.049 8.150 20.438 1.00 95.25 69 ASN A N 1
ATOM 534 C CA . ASN A 1 69 ? -7.253 8.692 21.546 1.00 95.25 69 ASN A CA 1
ATOM 535 C C . ASN A 1 69 ? -5.789 8.222 21.531 1.00 95.25 69 ASN A C 1
ATOM 537 O O . ASN A 1 69 ? -5.024 8.522 22.446 1.00 95.25 69 ASN A O 1
ATOM 541 N N . LYS A 1 70 ? -5.406 7.429 20.525 1.00 94.75 70 LYS A N 1
ATOM 542 C CA . LYS A 1 70 ? -4.089 6.797 20.372 1.00 94.75 70 LYS A CA 1
ATOM 543 C C . LYS A 1 70 ? -3.626 5.959 21.580 1.00 94.75 70 LYS A C 1
ATOM 545 O O . LYS A 1 70 ? -2.420 5.764 21.756 1.00 94.75 70 LYS A O 1
ATOM 550 N N . ASN A 1 71 ? -4.540 5.362 22.347 1.00 95.88 71 ASN A N 1
ATOM 551 C CA . ASN A 1 71 ? -4.245 4.610 23.575 1.00 95.88 71 ASN A CA 1
ATOM 552 C C . ASN A 1 71 ? -4.818 3.173 23.595 1.00 95.88 71 ASN A C 1
ATOM 554 O O . ASN A 1 71 ? -5.638 2.786 22.766 1.00 95.88 71 ASN A O 1
ATOM 558 N N . GLY A 1 72 ? -4.346 2.349 24.539 1.00 96.50 72 GLY A N 1
ATOM 559 C CA . GLY A 1 72 ? -4.821 0.973 24.742 1.00 96.50 72 GLY A CA 1
ATOM 560 C C . GLY A 1 72 ? -4.114 -0.108 23.909 1.00 96.50 72 GLY A C 1
ATOM 561 O O . GLY A 1 72 ? -3.029 0.098 23.356 1.00 96.50 72 GLY A O 1
ATOM 562 N N . LYS A 1 73 ? -4.727 -1.302 23.860 1.00 97.94 73 LYS A N 1
ATOM 563 C CA . LYS A 1 73 ? -4.181 -2.488 23.178 1.00 97.94 73 LYS A CA 1
ATOM 564 C C . LYS A 1 73 ? -4.132 -2.284 21.662 1.00 97.94 73 LYS A C 1
ATOM 566 O O . LYS A 1 73 ? -5.039 -1.714 21.053 1.00 97.94 73 LYS A O 1
ATOM 571 N N . SER A 1 74 ? -3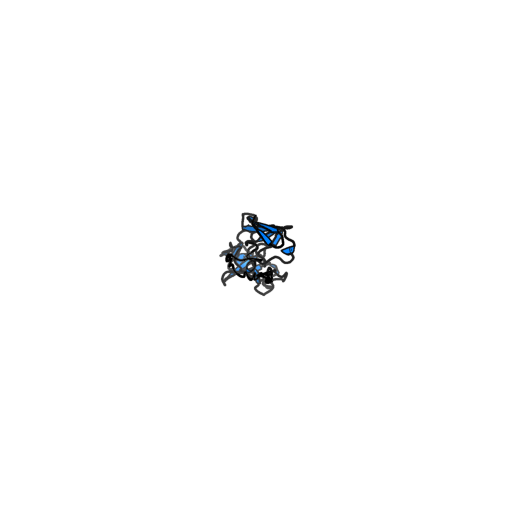.061 -2.776 21.047 1.00 98.12 74 SER A N 1
ATOM 572 C CA . SER A 1 74 ? -2.819 -2.611 19.614 1.00 98.12 74 SER A CA 1
ATOM 573 C C . SER A 1 74 ? -1.928 -3.714 19.053 1.00 98.12 74 SER A C 1
ATOM 575 O O . SER A 1 74 ? -1.241 -4.410 19.799 1.00 98.12 74 SER A O 1
ATOM 577 N N . ILE A 1 75 ? -1.942 -3.845 17.730 1.00 97.81 75 ILE A N 1
ATOM 578 C CA . ILE A 1 75 ? -0.976 -4.625 16.956 1.00 97.81 75 ILE A CA 1
ATOM 579 C C . ILE A 1 75 ? -0.228 -3.705 15.989 1.00 97.81 75 ILE A C 1
ATOM 581 O O . ILE A 1 75 ? -0.669 -2.590 15.705 1.00 97.81 75 ILE A O 1
ATOM 585 N N . THR A 1 76 ? 0.869 -4.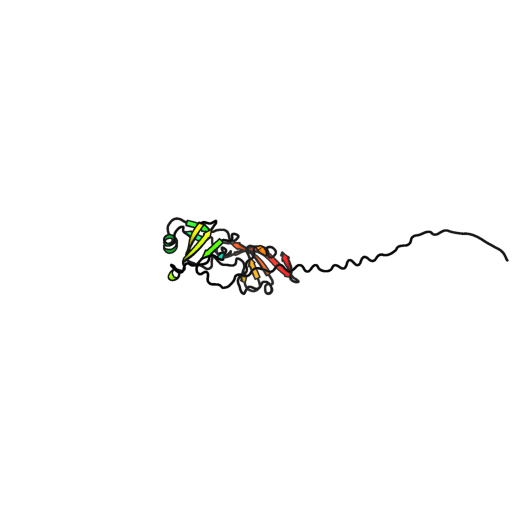203 15.423 1.00 97.25 76 THR A N 1
ATOM 586 C CA . THR A 1 76 ? 1.621 -3.486 14.388 1.00 97.25 76 THR A CA 1
ATOM 587 C C . THR A 1 76 ? 1.500 -4.201 13.048 1.00 97.25 76 THR A C 1
ATOM 589 O O . THR A 1 76 ? 1.999 -5.315 12.875 1.00 97.25 76 THR A O 1
ATOM 592 N N . LEU A 1 77 ? 0.892 -3.535 12.070 1.00 96.31 77 LEU A N 1
ATOM 593 C CA . LEU A 1 77 ? 0.894 -3.954 10.675 1.00 96.31 77 LEU A CA 1
ATOM 594 C C . LEU A 1 77 ? 2.242 -3.582 10.043 1.00 96.31 77 LEU A C 1
ATOM 596 O O . LEU A 1 77 ? 2.528 -2.407 9.836 1.00 96.31 77 LEU A O 1
ATOM 600 N N . LYS A 1 78 ? 3.078 -4.587 9.761 1.00 94.62 78 LYS A N 1
ATOM 601 C CA . LYS A 1 78 ? 4.440 -4.401 9.217 1.00 94.62 78 LYS A CA 1
ATOM 602 C C . LYS A 1 78 ? 4.598 -4.814 7.752 1.00 94.62 78 LYS A C 1
ATOM 604 O O . LYS A 1 78 ? 5.540 -4.387 7.098 1.00 94.62 78 LYS A O 1
ATOM 609 N N . SER A 1 79 ? 3.750 -5.713 7.256 1.00 95.06 79 SER A N 1
ATOM 610 C CA . SER A 1 79 ? 3.988 -6.365 5.966 1.00 95.06 79 SER A CA 1
ATOM 611 C C . SER A 1 79 ? 3.338 -5.605 4.817 1.00 95.06 79 SER A C 1
ATOM 613 O O . SER A 1 79 ? 2.116 -5.519 4.756 1.00 95.06 79 SER A O 1
ATOM 615 N N . ILE A 1 80 ? 4.163 -5.154 3.874 1.00 95.81 80 ILE A N 1
ATOM 616 C CA . ILE A 1 80 ? 3.747 -4.543 2.598 1.00 95.81 80 ILE A CA 1
ATOM 617 C C . ILE A 1 80 ? 3.279 -5.585 1.564 1.00 95.81 80 ILE A C 1
ATOM 619 O O . ILE A 1 80 ? 2.753 -5.248 0.509 1.00 95.81 80 ILE A O 1
ATOM 623 N N . TYR A 1 81 ? 3.475 -6.875 1.861 1.00 95.62 81 TYR A N 1
ATOM 624 C CA . TYR A 1 81 ? 3.138 -7.989 0.969 1.00 95.62 81 TYR A CA 1
ATOM 625 C C . TYR A 1 81 ? 1.769 -8.607 1.269 1.00 95.62 81 TYR A C 1
ATOM 627 O O . TYR A 1 81 ? 1.241 -9.381 0.472 1.00 95.62 81 TYR A O 1
ATOM 635 N N . LYS A 1 82 ? 1.191 -8.310 2.437 1.00 93.88 82 LYS A N 1
ATOM 636 C CA . LYS A 1 82 ? -0.077 -8.902 2.863 1.00 93.88 82 LYS A CA 1
ATOM 637 C C . LYS A 1 82 ? -1.248 -8.066 2.367 1.00 93.88 82 LYS A C 1
ATOM 639 O O . LYS A 1 82 ? -1.328 -6.876 2.653 1.00 93.88 82 LYS A O 1
ATOM 644 N N . LYS A 1 83 ? -2.180 -8.730 1.681 1.00 94.75 83 LYS A N 1
ATOM 645 C CA . LYS A 1 83 ? -3.513 -8.191 1.412 1.00 94.75 83 LYS A CA 1
ATOM 646 C C . LYS A 1 83 ? -4.292 -8.150 2.728 1.00 94.75 83 LYS A C 1
ATOM 648 O O . LYS A 1 83 ? -4.370 -9.157 3.432 1.00 94.75 83 LYS A O 1
ATOM 653 N N . ILE A 1 84 ? -4.855 -6.994 3.044 1.00 96.00 84 ILE A N 1
ATOM 654 C CA . ILE A 1 84 ? -5.787 -6.783 4.157 1.00 96.00 84 ILE A CA 1
ATOM 655 C C . ILE A 1 84 ? -7.129 -6.309 3.597 1.00 96.00 84 ILE A C 1
ATOM 657 O O . ILE A 1 84 ? -7.233 -6.036 2.402 1.00 96.00 84 ILE A O 1
ATOM 661 N N . ALA A 1 85 ? -8.155 -6.217 4.442 1.00 94.62 85 ALA A N 1
ATOM 662 C CA . ALA A 1 85 ? -9.437 -5.641 4.047 1.00 94.62 85 ALA A CA 1
ATOM 663 C C . ALA A 1 85 ? -9.744 -4.397 4.882 1.00 94.62 85 ALA A C 1
ATOM 665 O O . ALA A 1 85 ? -9.594 -4.426 6.103 1.00 94.62 85 ALA A O 1
ATOM 666 N N . ILE A 1 86 ? -10.181 -3.321 4.234 1.00 93.06 86 ILE A N 1
ATOM 667 C CA . ILE A 1 86 ? -10.506 -2.048 4.880 1.00 93.06 86 ILE A CA 1
ATOM 668 C C . ILE A 1 86 ? -11.913 -1.577 4.543 1.00 93.06 86 ILE A C 1
ATOM 670 O O . ILE A 1 86 ? -12.457 -1.950 3.507 1.00 93.06 86 ILE A O 1
ATOM 674 N N . ARG A 1 87 ? -12.489 -0.769 5.428 1.00 91.00 87 ARG A N 1
ATOM 675 C CA . ARG A 1 87 ? -13.831 -0.196 5.308 1.00 91.00 87 ARG A CA 1
ATOM 676 C C . ARG A 1 87 ? -13.875 1.149 6.031 1.00 91.00 87 ARG A C 1
ATOM 678 O O . ARG A 1 87 ? -13.378 1.231 7.157 1.00 91.00 87 ARG A O 1
ATOM 685 N N . TRP A 1 88 ? -14.522 2.143 5.433 1.00 85.69 88 TRP A N 1
ATOM 686 C CA . TRP A 1 88 ? -15.028 3.314 6.148 1.00 85.69 88 TRP A CA 1
ATOM 687 C C . TRP A 1 88 ? -16.403 2.995 6.728 1.00 85.69 88 TRP A C 1
ATOM 689 O O . TRP A 1 88 ? -17.242 2.366 6.080 1.00 85.69 88 TRP A O 1
ATOM 699 N N . ASP A 1 89 ? -16.619 3.389 7.976 1.00 72.81 89 ASP A N 1
ATOM 700 C CA . ASP A 1 89 ? -17.926 3.293 8.615 1.00 72.81 89 ASP A CA 1
ATOM 701 C C . ASP A 1 89 ? -18.528 4.688 8.694 1.00 72.81 89 ASP A C 1
ATOM 703 O O . ASP A 1 89 ? -17.950 5.584 9.315 1.00 72.81 89 ASP A O 1
ATOM 707 N N . LYS A 1 90 ? -19.717 4.855 8.107 1.00 72.44 90 LYS A N 1
ATOM 708 C CA . LYS A 1 90 ? -20.439 6.130 8.117 1.00 72.44 90 LYS A CA 1
ATOM 709 C C . LYS A 1 90 ? -20.671 6.669 9.528 1.00 72.44 90 LYS A C 1
ATOM 711 O O . LYS A 1 90 ? -20.689 7.884 9.709 1.00 72.44 90 LYS A O 1
ATOM 716 N N . LYS A 1 91 ? -20.772 5.795 10.539 1.00 78.69 91 LYS A N 1
ATOM 717 C CA . LYS A 1 91 ? -20.879 6.200 11.951 1.00 78.69 91 LYS A CA 1
ATOM 718 C C . LYS A 1 91 ? -19.712 7.087 12.399 1.00 78.69 91 LYS A C 1
ATOM 720 O O . LYS A 1 91 ? -19.898 7.931 13.272 1.00 78.69 91 LYS A O 1
ATOM 725 N N . TYR A 1 92 ? -18.533 6.893 11.813 1.00 79.50 92 TYR A N 1
ATOM 726 C CA . TYR A 1 92 ? -17.310 7.621 12.140 1.00 79.50 92 TYR A CA 1
ATOM 727 C C . TYR A 1 92 ? -16.753 8.423 10.957 1.00 79.50 92 TYR A C 1
ATOM 729 O O . TYR A 1 92 ? -15.565 8.742 10.938 1.00 79.50 92 TYR A O 1
ATOM 737 N N . ALA A 1 93 ? -17.598 8.763 9.976 1.00 73.62 93 ALA A N 1
ATOM 738 C CA . ALA A 1 93 ? -17.171 9.494 8.783 1.00 73.62 93 ALA A CA 1
ATOM 739 C C . ALA A 1 93 ? -16.530 10.852 9.114 1.00 73.62 93 ALA A C 1
ATOM 741 O O . ALA A 1 93 ? -15.620 11.280 8.425 1.00 73.62 93 ALA A O 1
ATOM 742 N N . LYS A 1 94 ? -16.952 11.518 10.200 1.00 81.06 94 LYS A N 1
ATOM 743 C CA . LYS A 1 94 ? -16.367 12.803 10.633 1.00 81.06 94 LYS A CA 1
ATOM 744 C C . LYS A 1 94 ? -15.003 12.663 11.316 1.00 81.06 94 LYS A C 1
ATOM 746 O O . LYS A 1 94 ? -14.359 13.668 11.589 1.00 81.06 94 LYS A O 1
ATOM 751 N N . GLN A 1 95 ? -14.614 11.447 11.684 1.00 84.38 95 GLN A N 1
ATOM 752 C CA . GLN A 1 95 ? -13.374 11.156 12.396 1.00 84.38 95 GLN A CA 1
ATOM 753 C C . GLN A 1 95 ? -12.367 10.409 11.518 1.00 84.38 95 GLN A C 1
ATOM 755 O O . GLN A 1 95 ? -11.348 9.970 12.046 1.00 84.38 95 GLN A O 1
ATOM 760 N N . ASP A 1 96 ? -12.670 10.203 10.230 1.00 86.25 96 ASP A N 1
ATOM 761 C CA . ASP A 1 96 ? -11.850 9.440 9.284 1.00 86.25 96 ASP A CA 1
ATOM 762 C C . ASP A 1 96 ? -11.391 8.094 9.862 1.00 86.25 96 ASP A C 1
ATOM 764 O O . ASP A 1 96 ? -10.231 7.697 9.757 1.00 86.25 96 ASP A O 1
ATOM 768 N N . LEU A 1 97 ? -12.279 7.387 10.571 1.00 90.94 97 LEU A N 1
ATOM 769 C CA . LEU A 1 97 ? -11.899 6.143 11.233 1.00 90.94 97 LEU A CA 1
ATOM 770 C C . LEU A 1 97 ? -11.981 4.955 10.269 1.00 90.94 97 LEU A C 1
ATOM 772 O O . LEU A 1 97 ? -13.057 4.536 9.839 1.00 90.94 97 LEU A O 1
ATOM 776 N N . LEU A 1 98 ? -10.831 4.334 10.030 1.00 92.06 98 LEU A N 1
ATOM 777 C CA . LEU A 1 98 ? -10.679 3.162 9.187 1.00 92.06 98 LEU A CA 1
ATOM 778 C C . LEU A 1 98 ? -10.814 1.863 9.990 1.00 92.06 98 LEU A C 1
ATOM 780 O O . LEU A 1 98 ? -10.085 1.620 10.959 1.00 92.06 98 LEU A O 1
ATOM 784 N N . TYR A 1 99 ? -11.689 0.974 9.523 1.00 94.62 99 TYR A N 1
ATOM 785 C CA . TYR A 1 99 ? -11.801 -0.397 10.013 1.00 94.62 99 TYR A CA 1
ATOM 786 C C . TYR A 1 99 ? -10.864 -1.281 9.208 1.00 94.62 99 TYR A C 1
ATOM 788 O O . TYR A 1 99 ? -11.025 -1.414 7.999 1.00 94.62 99 TYR A O 1
ATOM 796 N N . VAL A 1 100 ? -9.924 -1.941 9.876 1.00 95.50 100 VAL A N 1
ATOM 797 C CA . VAL A 1 100 ? -8.889 -2.755 9.238 1.00 95.50 100 VAL A CA 1
ATOM 798 C C . VAL A 1 100 ? -9.020 -4.204 9.689 1.00 95.50 100 VAL A C 1
ATOM 800 O O . VAL A 1 100 ? -8.802 -4.523 10.855 1.00 95.50 100 VAL A O 1
ATOM 803 N N . ARG A 1 101 ? -9.358 -5.109 8.769 1.00 96.31 101 ARG A N 1
ATOM 804 C CA . ARG A 1 101 ? -9.375 -6.554 9.011 1.00 96.31 101 ARG A CA 1
ATOM 805 C C . ARG A 1 101 ? -8.028 -7.176 8.664 1.00 96.31 101 ARG A C 1
ATOM 807 O O . ARG A 1 101 ? -7.603 -7.164 7.509 1.00 96.31 101 ARG A O 1
ATOM 814 N N . VAL A 1 102 ? -7.393 -7.773 9.668 1.00 95.81 102 VAL A N 1
ATOM 815 C CA . VAL A 1 102 ? -6.136 -8.519 9.547 1.00 95.81 102 VAL A CA 1
ATOM 816 C C . VAL A 1 102 ? -6.370 -9.926 10.083 1.00 95.81 102 VAL A C 1
ATOM 818 O O . VAL A 1 102 ? -6.747 -10.085 11.242 1.00 95.81 102 VAL A O 1
ATOM 821 N N . ASN A 1 103 ? -6.163 -10.948 9.246 1.00 92.25 103 ASN A N 1
ATOM 822 C CA . ASN A 1 103 ? -6.359 -12.362 9.604 1.00 92.25 103 ASN A CA 1
ATOM 823 C C . ASN A 1 103 ? -7.722 -12.634 10.284 1.00 92.25 103 ASN A C 1
ATOM 825 O O . ASN A 1 103 ? -7.787 -13.272 11.331 1.00 92.25 103 ASN A O 1
ATOM 829 N N . GLY A 1 104 ? -8.807 -12.072 9.739 1.00 91.06 104 GLY A N 1
ATOM 830 C CA . GLY A 1 104 ? -10.169 -12.253 10.262 1.00 91.06 104 GLY A CA 1
ATOM 831 C C . GLY A 1 104 ? -10.535 -11.406 11.490 1.00 91.06 104 GLY A C 1
ATOM 832 O O . GLY A 1 104 ? -11.707 -11.355 11.848 1.00 91.06 104 GLY A O 1
ATOM 833 N N . LYS A 1 105 ? -9.586 -10.690 12.107 1.00 96.75 105 LYS A N 1
ATOM 834 C CA . LYS A 1 105 ? -9.845 -9.803 13.255 1.00 96.75 105 LYS A CA 1
ATOM 835 C C . LYS A 1 105 ? -9.925 -8.342 12.824 1.00 96.75 105 LYS A C 1
ATOM 837 O O . LYS A 1 105 ? -9.140 -7.902 11.986 1.00 96.75 105 LYS A O 1
ATOM 842 N N . THR A 1 106 ? -10.859 -7.597 13.411 1.00 96.38 106 THR A N 1
ATOM 843 C CA . THR A 1 106 ? -11.059 -6.166 13.141 1.00 96.38 106 THR A CA 1
ATOM 844 C C . THR A 1 106 ? -10.234 -5.310 14.097 1.00 96.38 106 THR A C 1
ATOM 846 O O . THR A 1 106 ? -10.265 -5.509 15.310 1.00 96.38 106 THR A O 1
ATOM 849 N N . TYR A 1 107 ? -9.549 -4.325 13.532 1.00 97.62 107 TYR A N 1
ATOM 850 C CA . TYR A 1 107 ? -8.787 -3.292 14.218 1.00 97.62 107 TYR A CA 1
ATOM 851 C C . TYR A 1 107 ? -9.156 -1.914 13.664 1.00 97.62 107 TYR A C 1
ATOM 853 O O . TYR A 1 107 ? -9.887 -1.806 12.679 1.00 97.62 107 TYR A O 1
ATOM 861 N N . TYR A 1 108 ? -8.628 -0.865 14.287 1.00 96.12 108 TYR A N 1
ATOM 862 C CA . TYR A 1 108 ? -9.011 0.517 14.025 1.00 96.12 108 TYR A CA 1
ATOM 863 C C . TYR A 1 108 ? -7.772 1.408 13.903 1.00 96.12 108 TYR A C 1
ATOM 865 O O . TYR A 1 108 ? -6.812 1.256 14.666 1.00 96.12 108 TYR A O 1
ATOM 873 N N . LYS A 1 109 ? -7.799 2.356 12.967 1.00 94.88 109 LYS A N 1
ATOM 874 C CA . LYS A 1 109 ? -6.851 3.479 12.891 1.00 94.88 109 LYS A CA 1
ATOM 875 C C . LYS A 1 109 ? -7.530 4.684 12.245 1.00 94.88 109 LYS A C 1
ATOM 877 O O . LYS A 1 109 ? -8.498 4.506 11.521 1.00 94.88 109 LYS A O 1
ATOM 882 N N . LEU A 1 110 ? -7.001 5.880 12.476 1.00 93.62 110 LEU A N 1
ATOM 883 C CA . LEU A 1 110 ? -7.338 7.040 11.648 1.00 93.62 110 LEU A CA 1
ATOM 884 C C . LEU A 1 110 ? -6.816 6.818 10.231 1.00 93.62 110 LEU A C 1
ATOM 886 O O . LEU A 1 110 ? -5.715 6.276 10.074 1.00 93.62 110 LEU A O 1
ATOM 890 N N . ASP A 1 111 ? -7.599 7.194 9.231 1.00 90.94 111 ASP A N 1
ATOM 891 C CA . ASP A 1 111 ? -7.240 7.011 7.840 1.00 90.94 111 ASP A CA 1
ATOM 892 C C . ASP A 1 111 ? -6.040 7.882 7.469 1.00 90.94 111 ASP A C 1
ATOM 894 O O . ASP A 1 111 ? -5.887 9.019 7.910 1.00 90.94 111 ASP A O 1
ATOM 898 N N . THR A 1 112 ? -5.125 7.291 6.712 1.00 90.94 112 THR A N 1
ATOM 899 C CA . THR A 1 112 ? -3.920 7.954 6.225 1.00 90.94 112 THR A CA 1
ATOM 900 C C . THR A 1 112 ? -3.499 7.315 4.918 1.00 90.94 112 THR A C 1
ATOM 902 O O . THR A 1 112 ? -3.797 6.150 4.654 1.00 90.94 112 THR A O 1
ATOM 905 N N . ASN A 1 113 ? -2.633 8.006 4.180 1.00 90.50 113 ASN A N 1
ATOM 906 C CA . ASN A 1 113 ? -2.113 7.498 2.917 1.00 90.50 113 ASN A CA 1
ATOM 907 C C . ASN A 1 113 ? -1.281 6.197 3.021 1.00 90.50 113 ASN A C 1
ATOM 909 O O . ASN A 1 113 ? -0.922 5.620 2.000 1.00 90.50 113 ASN A O 1
ATOM 913 N N . ALA A 1 114 ? -1.009 5.699 4.234 1.00 93.50 114 ALA A N 1
ATOM 914 C CA . ALA A 1 114 ? -0.222 4.491 4.470 1.00 93.50 114 ALA A CA 1
ATOM 915 C C . ALA A 1 114 ? -0.923 3.184 4.082 1.00 93.50 114 ALA A C 1
ATOM 917 O O . ALA A 1 114 ? -0.250 2.169 3.907 1.00 93.50 114 ALA A O 1
ATOM 918 N N . ILE A 1 115 ? -2.257 3.161 4.022 1.00 94.12 115 ILE A N 1
ATOM 919 C CA . ILE A 1 115 ? -3.018 1.969 3.639 1.00 94.12 115 ILE A CA 1
ATOM 920 C C . ILE A 1 115 ? -3.861 2.313 2.418 1.00 94.12 115 ILE A C 1
ATOM 922 O O . ILE A 1 115 ? -4.743 3.151 2.508 1.00 94.12 115 ILE A O 1
ATOM 926 N N . GLN A 1 116 ? -3.601 1.649 1.292 1.00 93.50 116 GLN A N 1
ATOM 927 C CA . GLN A 1 116 ? -4.245 1.954 0.009 1.00 93.50 116 GLN A CA 1
ATOM 928 C C . GLN A 1 116 ? -4.769 0.701 -0.679 1.00 93.50 116 GLN A C 1
ATOM 930 O O . GLN A 1 116 ? -4.318 -0.410 -0.404 1.00 93.50 116 GLN A O 1
ATOM 935 N N . LYS A 1 117 ? -5.701 0.880 -1.621 1.00 92.19 117 LYS A N 1
ATOM 936 C CA . LYS A 1 117 ? -6.249 -0.193 -2.476 1.00 92.19 117 LYS A CA 1
ATOM 937 C C . LYS A 1 117 ? -5.197 -0.854 -3.368 1.00 92.19 117 LYS A C 1
ATOM 939 O O . LYS A 1 117 ? -5.352 -2.006 -3.763 1.00 92.19 117 LYS A O 1
ATOM 944 N N . PHE A 1 118 ? -4.153 -0.113 -3.706 1.00 94.56 118 PHE A N 1
ATOM 945 C CA . PHE A 1 118 ? -3.060 -0.552 -4.557 1.00 94.56 118 PHE A CA 1
ATOM 946 C C . PHE A 1 118 ? -1.827 -0.883 -3.721 1.00 94.56 118 PHE A C 1
ATOM 948 O O . PHE A 1 118 ? -1.749 -0.552 -2.544 1.00 94.56 118 PHE A O 1
ATOM 955 N N . ASN A 1 119 ? -0.858 -1.561 -4.324 1.00 96.31 119 ASN A N 1
ATOM 956 C CA . ASN A 1 119 ? 0.462 -1.783 -3.733 1.00 96.31 119 ASN A CA 1
ATOM 957 C C . ASN A 1 119 ? 1.595 -1.323 -4.647 1.00 96.31 119 ASN A C 1
ATOM 959 O O . ASN A 1 119 ? 2.755 -1.527 -4.317 1.00 96.31 119 ASN A O 1
ATOM 963 N N . SER A 1 120 ? 1.262 -0.774 -5.811 1.00 96.75 120 SER A N 1
ATOM 964 C CA . SER A 1 120 ? 2.216 -0.311 -6.803 1.00 96.75 120 SER A CA 1
ATOM 965 C C . SER A 1 120 ? 1.715 1.001 -7.398 1.00 96.75 120 SER A C 1
ATOM 967 O O . SER A 1 120 ? 0.521 1.135 -7.664 1.00 96.75 120 SER A O 1
ATOM 969 N N . TRP A 1 121 ? 2.618 1.949 -7.608 1.00 95.69 121 TRP A N 1
ATOM 970 C CA . TRP A 1 121 ? 2.314 3.290 -8.115 1.00 95.69 121 TRP A CA 1
ATOM 971 C C . TRP A 1 121 ? 3.434 3.761 -9.038 1.00 95.69 121 TRP A C 1
ATOM 973 O O . TRP A 1 121 ? 4.493 3.129 -9.114 1.00 95.69 121 TRP A O 1
ATOM 983 N N . LYS A 1 122 ? 3.202 4.841 -9.776 1.00 95.50 122 LYS A N 1
ATOM 984 C CA . LYS A 1 122 ? 4.166 5.410 -10.710 1.00 95.50 122 LYS A CA 1
ATOM 985 C C . LYS A 1 122 ? 4.699 6.734 -10.182 1.00 95.50 122 LYS A C 1
ATOM 987 O O . LYS A 1 122 ? 3.955 7.657 -9.886 1.00 95.50 122 LYS A O 1
ATOM 992 N N . GLU A 1 123 ? 6.018 6.854 -10.174 1.00 94.62 123 GLU A N 1
ATOM 993 C CA . GLU A 1 123 ? 6.723 8.120 -10.006 1.00 94.62 123 GLU A CA 1
ATOM 994 C C . GLU A 1 123 ? 7.427 8.454 -11.321 1.00 94.62 123 GLU A C 1
ATOM 996 O O . GLU A 1 123 ? 8.357 7.764 -11.754 1.00 94.62 123 GLU A O 1
ATOM 1001 N N . ASN A 1 124 ? 6.967 9.508 -11.999 1.00 94.62 124 ASN A N 1
ATOM 1002 C CA . ASN A 1 124 ? 7.423 9.882 -13.339 1.00 94.62 124 ASN A CA 1
ATOM 1003 C C . ASN A 1 124 ? 7.268 8.723 -14.349 1.00 94.62 124 ASN A C 1
ATOM 1005 O O . ASN A 1 124 ? 6.154 8.317 -14.682 1.00 94.62 124 ASN A O 1
ATOM 1009 N N . LYS A 1 125 ? 8.386 8.184 -14.851 1.00 96.25 125 LYS A N 1
ATOM 1010 C CA . LYS A 1 125 ? 8.435 7.020 -15.754 1.00 96.25 125 LYS A CA 1
ATOM 1011 C C . LYS A 1 125 ? 8.806 5.718 -15.029 1.00 96.25 125 LYS A C 1
ATOM 1013 O O . LYS A 1 125 ? 9.161 4.739 -15.683 1.00 96.25 125 LYS A O 1
ATOM 1018 N N . THR A 1 126 ? 8.755 5.696 -13.697 1.00 97.38 126 THR A N 1
ATOM 1019 C CA . THR A 1 126 ? 9.176 4.553 -12.881 1.00 97.38 126 THR A CA 1
ATOM 1020 C C . THR A 1 126 ? 8.004 3.964 -12.109 1.00 97.38 126 THR A C 1
ATOM 1022 O O . THR A 1 126 ? 7.418 4.642 -11.275 1.00 97.38 126 THR A O 1
ATOM 1025 N N . MET A 1 127 ? 7.705 2.685 -12.324 1.00 97.62 127 MET A N 1
ATOM 1026 C CA . MET A 1 127 ? 6.820 1.934 -11.434 1.00 97.62 127 MET A CA 1
ATOM 1027 C C . MET A 1 127 ? 7.564 1.566 -10.152 1.00 97.62 127 MET A C 1
ATOM 1029 O O . MET A 1 127 ? 8.634 0.957 -10.214 1.00 97.62 127 MET A O 1
ATOM 1033 N N . LEU A 1 128 ? 6.987 1.881 -8.999 1.00 97.56 128 LEU A N 1
ATOM 1034 C CA . LEU A 1 128 ? 7.412 1.389 -7.695 1.00 97.56 128 LEU A CA 1
ATOM 1035 C C . LEU A 1 128 ? 6.468 0.270 -7.257 1.00 97.56 128 LEU A C 1
ATOM 1037 O O . LEU A 1 128 ? 5.250 0.418 -7.298 1.00 97.56 128 LEU A O 1
ATOM 1041 N N . SER A 1 129 ? 7.023 -0.874 -6.859 1.00 97.31 129 SER A N 1
ATOM 1042 C CA . SER A 1 129 ? 6.236 -2.019 -6.393 1.00 97.31 129 SER A CA 1
ATOM 1043 C C . SER A 1 129 ? 7.014 -2.882 -5.399 1.00 97.31 129 SER A C 1
ATOM 1045 O O . SER A 1 129 ? 8.206 -3.094 -5.596 1.00 97.31 129 SER A O 1
ATOM 1047 N N . PRO A 1 130 ? 6.383 -3.500 -4.388 1.00 97.25 130 PRO A N 1
ATOM 1048 C CA . PRO A 1 130 ? 6.989 -4.571 -3.597 1.00 97.25 130 PRO A CA 1
ATOM 1049 C C . PRO A 1 130 ? 7.388 -5.798 -4.428 1.00 97.25 130 PRO A C 1
ATOM 1051 O O . PRO A 1 130 ? 8.166 -6.646 -3.982 1.00 97.25 130 PRO A O 1
ATOM 1054 N N . TYR A 1 131 ? 6.858 -5.920 -5.645 1.00 97.56 131 TYR A N 1
ATOM 1055 C CA . TYR A 1 131 ? 7.004 -7.093 -6.489 1.00 97.56 131 TYR A CA 1
ATOM 1056 C C . TYR A 1 131 ? 7.849 -6.818 -7.735 1.00 97.56 131 TYR A C 1
ATOM 1058 O O . TYR A 1 131 ? 8.025 -5.683 -8.173 1.00 97.56 131 TYR A O 1
ATOM 1066 N N . ALA A 1 132 ? 8.392 -7.891 -8.312 1.00 96.75 132 ALA A N 1
ATOM 1067 C CA . ALA A 1 132 ? 8.992 -7.848 -9.642 1.00 96.75 132 ALA A CA 1
ATOM 1068 C C . ALA A 1 132 ? 7.888 -7.703 -10.707 1.00 96.75 132 ALA A C 1
ATOM 1070 O O . ALA A 1 132 ? 6.795 -8.235 -10.492 1.00 96.75 132 ALA A O 1
ATOM 1071 N N . PRO A 1 133 ? 8.162 -7.090 -11.872 1.00 95.31 133 PRO A N 1
ATOM 1072 C CA . PRO A 1 133 ? 7.147 -6.840 -12.900 1.00 95.31 133 PRO A CA 1
ATOM 1073 C C . PRO A 1 133 ? 6.490 -8.118 -13.446 1.00 95.31 133 PRO A C 1
ATOM 1075 O O . PRO A 1 133 ? 5.371 -8.064 -13.955 1.00 95.31 133 PRO A O 1
ATOM 1078 N N . SER A 1 134 ? 7.153 -9.272 -13.316 1.00 93.06 134 SER A N 1
ATOM 1079 C CA . SER A 1 134 ? 6.624 -10.593 -13.675 1.00 93.06 134 SER A CA 1
ATOM 1080 C C . SER A 1 134 ? 5.553 -11.124 -12.711 1.00 93.06 134 SER A C 1
ATOM 1082 O O . SER A 1 134 ? 4.767 -11.988 -13.086 1.00 93.06 134 SER A O 1
ATOM 1084 N N . SER A 1 135 ? 5.461 -10.605 -11.481 1.00 94.50 135 SER A N 1
ATOM 1085 C CA . SER A 1 135 ? 4.511 -11.053 -10.445 1.00 94.50 135 SER A CA 1
ATOM 1086 C C . SER A 1 135 ? 3.110 -10.445 -10.611 1.00 94.50 135 SER A C 1
ATOM 1088 O O . SER A 1 135 ? 2.511 -9.976 -9.643 1.00 94.50 135 SER A O 1
ATOM 1090 N N . LYS A 1 136 ? 2.584 -10.431 -11.839 1.00 91.12 136 LYS A N 1
ATOM 1091 C CA . LYS A 1 136 ? 1.387 -9.669 -12.238 1.00 91.12 136 LYS A CA 1
ATOM 1092 C C . LYS A 1 136 ? 0.158 -9.917 -11.355 1.00 91.12 136 LYS A C 1
ATOM 1094 O O . LYS A 1 136 ? -0.491 -8.962 -10.954 1.00 91.12 136 LYS A O 1
ATOM 1099 N N . SER A 1 137 ? -0.099 -11.165 -10.956 1.00 89.94 137 SER A N 1
ATOM 1100 C CA . SER A 1 137 ? -1.236 -11.535 -10.090 1.00 89.94 137 SER A CA 1
ATOM 1101 C C . SER A 1 137 ? -1.175 -10.965 -8.666 1.00 89.94 137 SER A C 1
ATOM 1103 O O . SER A 1 137 ? -2.175 -10.961 -7.951 1.00 89.94 137 SER A O 1
ATOM 1105 N N . LYS A 1 138 ? -0.001 -10.497 -8.223 1.00 94.44 138 LYS A N 1
ATOM 1106 C CA . LYS A 1 138 ? 0.207 -9.884 -6.900 1.00 94.44 138 LYS A CA 1
ATOM 1107 C C . LYS A 1 138 ? 0.177 -8.358 -6.955 1.00 94.44 138 LYS A C 1
ATOM 1109 O O . LYS A 1 138 ? 0.061 -7.715 -5.911 1.00 94.44 138 LYS A O 1
ATOM 1114 N N . ILE A 1 139 ? 0.312 -7.791 -8.149 1.00 95.56 139 ILE A N 1
ATOM 1115 C CA . ILE A 1 139 ? 0.455 -6.360 -8.378 1.00 95.56 139 ILE A CA 1
ATOM 1116 C C . ILE A 1 139 ? -0.929 -5.747 -8.552 1.00 95.56 139 ILE A C 1
ATOM 1118 O O . ILE A 1 139 ? -1.695 -6.162 -9.418 1.00 95.56 139 ILE A O 1
ATOM 1122 N N . VAL A 1 140 ? -1.212 -4.733 -7.740 1.00 95.69 140 VAL A N 1
ATOM 1123 C CA . VAL A 1 140 ? -2.384 -3.872 -7.893 1.00 95.69 140 VAL A CA 1
ATOM 1124 C C . VAL A 1 140 ? -1.876 -2.451 -8.035 1.00 95.69 140 VAL A C 1
ATOM 1126 O O . VAL A 1 140 ? -1.155 -1.969 -7.160 1.00 95.69 140 VAL A O 1
ATOM 1129 N N . ILE A 1 141 ? -2.217 -1.817 -9.148 1.00 95.19 141 ILE A N 1
ATOM 1130 C CA . ILE A 1 141 ? -1.672 -0.529 -9.564 1.00 95.19 141 ILE A CA 1
ATOM 1131 C C . ILE A 1 141 ? -2.673 0.577 -9.264 1.00 95.19 141 ILE A C 1
ATOM 1133 O O . ILE A 1 141 ? -3.877 0.390 -9.450 1.00 95.19 141 ILE A O 1
ATOM 1137 N N . GLN A 1 142 ? -2.183 1.719 -8.791 1.00 93.12 142 GLN A N 1
ATOM 1138 C CA . GLN A 1 142 ? -2.997 2.916 -8.617 1.00 93.12 142 GLN A CA 1
ATOM 1139 C C . GLN A 1 142 ? -3.700 3.299 -9.930 1.00 93.12 142 GLN A C 1
ATOM 1141 O O . GLN A 1 142 ? -3.134 3.190 -11.023 1.00 93.12 142 GLN A O 1
ATOM 1146 N N . LYS A 1 143 ? -4.958 3.744 -9.845 1.00 88.19 143 LYS A N 1
ATOM 1147 C CA . LYS A 1 143 ? -5.674 4.220 -11.030 1.00 88.19 143 LYS A CA 1
ATOM 1148 C C . LYS A 1 143 ? -4.934 5.404 -11.654 1.00 88.19 143 LYS A C 1
ATOM 1150 O O . LYS A 1 143 ? -4.464 6.288 -10.952 1.00 88.19 143 LYS A O 1
ATOM 1155 N N . GLY A 1 144 ? -4.817 5.404 -12.982 1.00 87.56 144 GLY A N 1
ATOM 1156 C CA . GLY A 1 144 ? -4.069 6.424 -13.732 1.00 87.56 144 GLY A CA 1
ATOM 1157 C C . GLY A 1 144 ? -2.592 6.084 -13.970 1.00 87.56 144 GLY A C 1
ATOM 1158 O O . GLY A 1 144 ? -2.039 6.486 -14.996 1.00 87.56 144 GLY A O 1
ATOM 1159 N N . ASP A 1 145 ? -1.985 5.235 -13.136 1.00 91.19 145 ASP A N 1
ATOM 1160 C CA . ASP A 1 145 ? -0.577 4.833 -13.238 1.00 91.19 145 ASP A CA 1
ATOM 1161 C C . ASP A 1 145 ? -0.359 3.703 -14.251 1.00 91.19 145 ASP A C 1
ATOM 1163 O O . ASP A 1 145 ? 0.053 2.587 -13.943 1.00 91.19 145 ASP A O 1
ATOM 1167 N N . LYS A 1 146 ? -0.656 3.987 -15.521 1.00 88.19 146 LYS A N 1
ATOM 1168 C CA . LYS A 1 146 ? -0.557 3.011 -16.615 1.00 88.19 146 LYS A CA 1
ATOM 1169 C C . LYS A 1 146 ? 0.872 2.474 -16.767 1.00 88.19 146 LYS A C 1
ATOM 1171 O O . LYS A 1 146 ? 1.779 3.231 -17.123 1.00 88.19 146 LYS A O 1
ATOM 1176 N N . VAL A 1 147 ? 1.047 1.152 -16.645 1.00 91.44 147 VAL A N 1
ATOM 1177 C CA . VAL A 1 147 ? 2.346 0.470 -16.863 1.00 91.44 147 VAL A CA 1
ATOM 1178 C C . VAL A 1 147 ? 2.910 0.744 -18.252 1.00 91.44 147 VAL A C 1
ATOM 1180 O O . VAL A 1 147 ? 4.116 0.883 -18.402 1.00 91.44 147 VAL A O 1
ATOM 1183 N N . SER A 1 148 ? 2.045 0.877 -19.261 1.00 89.50 148 SER A N 1
ATOM 1184 C CA . SER A 1 148 ? 2.446 1.160 -20.645 1.00 89.50 148 SER A CA 1
ATOM 1185 C C . SER A 1 148 ? 3.196 2.483 -20.820 1.00 89.50 148 SER A C 1
ATOM 1187 O O . SER A 1 148 ? 3.815 2.695 -21.854 1.00 89.50 148 SER A O 1
ATOM 1189 N N . THR A 1 149 ? 3.134 3.377 -19.831 1.00 90.62 149 THR A N 1
ATOM 1190 C CA . THR A 1 149 ? 3.804 4.685 -19.853 1.00 90.62 149 THR A CA 1
ATOM 1191 C C . THR A 1 149 ? 5.072 4.730 -18.997 1.00 90.62 149 THR A C 1
ATOM 1193 O O . THR A 1 149 ? 5.707 5.780 -18.896 1.00 90.62 149 THR A O 1
ATOM 1196 N N . ALA A 1 150 ? 5.434 3.621 -18.348 1.00 94.88 150 ALA A N 1
ATOM 1197 C CA . ALA A 1 150 ? 6.620 3.521 -17.512 1.00 94.88 150 ALA A CA 1
ATOM 1198 C C . ALA A 1 150 ? 7.769 2.862 -18.280 1.00 94.88 150 ALA A C 1
ATOM 1200 O O . ALA A 1 150 ? 7.592 1.807 -18.870 1.00 94.88 150 ALA A O 1
ATOM 1201 N N . THR A 1 151 ? 8.963 3.447 -18.211 1.00 96.44 151 THR A N 1
ATOM 1202 C CA . THR A 1 151 ? 10.185 2.899 -18.826 1.00 96.44 151 THR A CA 1
ATOM 1203 C C . THR A 1 151 ? 11.033 2.108 -17.834 1.00 96.44 151 THR A C 1
ATOM 1205 O O . THR A 1 151 ? 11.921 1.360 -18.238 1.00 96.44 151 THR A O 1
ATOM 1208 N N . THR A 1 152 ? 10.769 2.269 -16.536 1.00 97.75 152 THR A N 1
ATOM 1209 C CA . THR A 1 152 ? 11.543 1.665 -15.449 1.00 97.75 152 THR A CA 1
ATOM 1210 C C . THR A 1 152 ? 10.609 1.006 -14.442 1.00 97.75 152 THR A C 1
ATOM 1212 O O . THR A 1 152 ? 9.528 1.515 -14.151 1.00 97.75 152 THR A O 1
ATOM 1215 N N . TRP A 1 153 ? 11.043 -0.107 -13.859 1.00 98.25 153 TRP A N 1
ATOM 1216 C CA . TRP A 1 153 ? 10.396 -0.739 -12.714 1.00 98.25 153 TRP A CA 1
ATOM 1217 C C . TRP A 1 153 ? 11.393 -0.845 -11.571 1.00 98.25 153 TRP A C 1
ATOM 1219 O O . TRP A 1 153 ? 12.524 -1.283 -11.773 1.00 98.25 153 TRP A O 1
ATOM 1229 N N . ARG A 1 154 ? 10.989 -0.497 -10.354 1.00 98.12 154 ARG A N 1
ATOM 1230 C CA . ARG A 1 154 ? 11.784 -0.685 -9.141 1.00 98.12 154 ARG A CA 1
ATOM 1231 C C . ARG A 1 154 ? 11.012 -1.557 -8.171 1.00 98.12 154 ARG A C 1
ATOM 1233 O O . ARG A 1 154 ? 9.913 -1.216 -7.735 1.00 98.12 154 ARG A O 1
ATOM 1240 N N . LYS A 1 155 ? 11.627 -2.683 -7.808 1.00 98.19 155 LYS A N 1
ATOM 1241 C CA . LYS A 1 155 ? 11.174 -3.471 -6.671 1.00 98.19 155 LYS A CA 1
ATOM 1242 C C . LYS A 1 155 ? 11.636 -2.757 -5.413 1.00 98.19 155 LYS A C 1
ATOM 1244 O O . LYS A 1 155 ? 12.842 -2.603 -5.206 1.00 98.19 155 LYS A O 1
ATOM 1249 N N . VAL A 1 156 ? 10.690 -2.341 -4.590 1.00 97.38 156 VAL A N 1
ATOM 1250 C CA . VAL A 1 156 ? 10.933 -1.540 -3.398 1.00 97.38 156 VAL A CA 1
ATOM 1251 C C . VAL A 1 156 ? 10.545 -2.271 -2.123 1.00 97.38 156 VAL A C 1
ATOM 1253 O O . VAL A 1 156 ? 9.629 -3.086 -2.095 1.00 97.38 156 VAL A O 1
ATOM 1256 N N . VAL A 1 157 ? 11.245 -1.956 -1.043 1.00 95.50 157 VAL A N 1
ATOM 1257 C CA . VAL A 1 157 ? 10.866 -2.337 0.319 1.00 95.50 157 VAL A CA 1
ATOM 1258 C C . VAL A 1 157 ? 10.776 -1.099 1.190 1.00 95.50 157 VAL A C 1
ATOM 1260 O O . VAL A 1 157 ? 11.334 -0.053 0.853 1.00 95.50 157 VAL A O 1
ATOM 1263 N N . HIS A 1 158 ? 10.111 -1.240 2.331 1.00 90.31 158 HIS A N 1
ATOM 1264 C CA . HIS A 1 158 ? 10.095 -0.197 3.342 1.00 90.31 158 HIS A CA 1
ATOM 1265 C C . HIS A 1 158 ? 11.500 0.150 3.843 1.00 90.31 158 HIS A C 1
ATOM 1267 O O . HIS A 1 158 ? 12.283 -0.744 4.177 1.00 90.31 158 HIS A O 1
ATOM 1273 N N . TYR A 1 159 ? 11.798 1.450 3.934 1.00 86.69 159 TYR A N 1
ATOM 1274 C CA . TYR A 1 159 ? 13.052 1.957 4.477 1.00 86.69 159 TYR A CA 1
ATOM 1275 C C . TYR A 1 159 ? 12.892 3.322 5.158 1.00 86.69 159 TYR A C 1
ATOM 1277 O O . TYR A 1 159 ? 12.834 4.358 4.501 1.00 86.69 159 TYR A O 1
ATOM 1285 N N . LYS A 1 160 ? 12.896 3.331 6.497 1.00 81.06 160 LYS A N 1
ATOM 1286 C CA . LYS A 1 160 ? 12.856 4.531 7.360 1.00 81.06 160 LYS A CA 1
ATOM 1287 C C . LYS A 1 160 ? 11.723 5.515 7.010 1.00 81.06 160 LYS A C 1
ATOM 1289 O O . LYS A 1 160 ? 10.647 5.416 7.596 1.00 81.06 160 LYS A O 1
ATOM 1294 N N . TYR A 1 161 ? 11.986 6.471 6.117 1.00 72.19 161 TYR A N 1
ATOM 1295 C CA . TYR A 1 161 ? 11.083 7.553 5.699 1.00 72.19 161 TYR A CA 1
ATOM 1296 C C . TYR A 1 161 ? 10.645 7.444 4.230 1.00 72.19 161 TYR A C 1
ATOM 1298 O O . TYR A 1 161 ? 10.175 8.418 3.659 1.00 72.19 161 TYR A O 1
ATOM 1306 N N . GLY A 1 162 ? 10.820 6.280 3.611 1.00 86.56 162 GLY A N 1
ATOM 1307 C CA . GLY A 1 162 ? 10.400 6.052 2.239 1.00 86.56 162 GLY A CA 1
ATOM 1308 C C . GLY A 1 162 ? 10.679 4.623 1.808 1.00 86.56 162 GLY A C 1
ATOM 1309 O O . GLY A 1 162 ? 10.520 3.671 2.579 1.00 86.56 162 GLY A O 1
ATOM 1310 N N . THR A 1 163 ? 11.117 4.478 0.565 1.00 92.94 163 THR A N 1
ATOM 1311 C CA . THR A 1 163 ? 11.419 3.183 -0.033 1.00 92.94 163 THR A CA 1
ATOM 1312 C C . THR A 1 163 ? 12.918 2.967 -0.208 1.00 92.94 163 THR A C 1
ATOM 1314 O O . THR A 1 163 ? 13.698 3.900 -0.384 1.00 92.94 163 THR A O 1
ATOM 1317 N N . LYS A 1 164 ? 13.334 1.699 -0.197 1.00 95.19 164 LYS A N 1
ATOM 1318 C CA . LYS A 1 164 ? 14.636 1.266 -0.711 1.00 95.19 164 LYS A CA 1
ATOM 1319 C C . LYS A 1 164 ? 14.410 0.396 -1.934 1.00 95.19 164 LYS A C 1
ATOM 1321 O O . LYS A 1 164 ? 13.695 -0.602 -1.858 1.00 95.19 164 LYS A O 1
ATOM 1326 N N . THR A 1 165 ? 15.052 0.747 -3.043 1.00 97.12 165 THR A N 1
ATOM 1327 C CA . THR A 1 165 ? 15.079 -0.107 -4.235 1.00 97.12 165 THR A CA 1
ATOM 1328 C C . THR A 1 165 ? 16.002 -1.292 -3.980 1.00 97.12 165 THR A C 1
ATOM 1330 O O . THR A 1 165 ? 17.150 -1.110 -3.584 1.00 97.12 165 THR A O 1
ATOM 1333 N N . ILE A 1 166 ? 15.494 -2.504 -4.193 1.00 97.31 166 ILE A N 1
ATOM 1334 C CA . ILE A 1 166 ? 16.250 -3.755 -4.025 1.00 97.31 166 ILE A CA 1
ATOM 1335 C C . ILE A 1 166 ? 16.508 -4.478 -5.350 1.00 97.31 166 ILE A C 1
ATOM 1337 O O . ILE A 1 166 ? 17.346 -5.369 -5.407 1.00 97.31 166 ILE A O 1
ATOM 1341 N N . ALA A 1 167 ? 15.785 -4.115 -6.408 1.00 98.06 167 ALA A N 1
ATOM 1342 C CA . ALA A 1 167 ? 16.044 -4.544 -7.778 1.00 98.06 167 ALA A CA 1
ATOM 1343 C C . ALA A 1 167 ? 15.381 -3.559 -8.745 1.00 98.06 167 ALA A C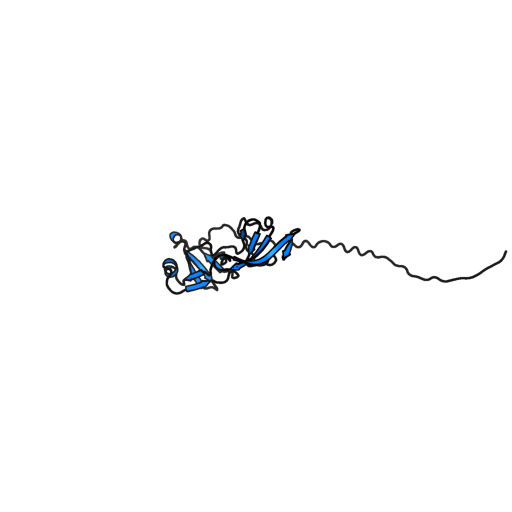 1
ATOM 1345 O O . ALA A 1 167 ? 14.385 -2.921 -8.389 1.00 98.06 167 ALA A O 1
ATOM 1346 N N . SER A 1 168 ? 15.901 -3.456 -9.965 1.00 98.19 168 SER A N 1
ATOM 1347 C CA . SER A 1 168 ? 15.295 -2.627 -11.004 1.00 98.19 168 SER A CA 1
ATOM 1348 C C . SER A 1 168 ? 15.278 -3.326 -12.358 1.00 98.19 168 SER A C 1
ATOM 1350 O O . SER A 1 168 ? 16.033 -4.269 -12.586 1.00 98.19 168 SER A O 1
ATOM 1352 N N . TRP A 1 169 ? 14.372 -2.887 -13.223 1.00 98.44 169 TRP A N 1
ATOM 1353 C CA . TRP A 1 169 ? 14.233 -3.339 -14.600 1.00 98.44 169 TRP A CA 1
ATOM 1354 C C . TRP A 1 169 ? 14.037 -2.126 -15.499 1.00 98.44 169 TRP A C 1
ATOM 1356 O O . TRP A 1 169 ? 13.445 -1.130 -15.071 1.00 98.44 169 TRP A O 1
ATOM 1366 N N . HIS A 1 170 ? 14.464 -2.237 -16.748 1.00 97.50 170 HIS A N 1
ATOM 1367 C CA . HIS A 1 170 ? 14.105 -1.306 -17.810 1.00 97.50 170 HIS A CA 1
ATOM 1368 C C . HIS A 1 170 ? 13.184 -1.989 -18.821 1.00 97.50 170 HIS A C 1
ATOM 1370 O O . HIS A 1 170 ? 13.210 -3.213 -18.988 1.00 97.50 170 HIS A O 1
ATOM 1376 N N . GLN A 1 171 ? 12.341 -1.199 -19.478 1.00 93.88 171 GLN A N 1
ATOM 1377 C CA . GLN A 1 171 ? 11.473 -1.692 -20.535 1.00 93.88 171 GLN A CA 1
ATOM 1378 C C . GLN A 1 171 ? 12.220 -1.682 -21.877 1.00 93.88 171 GLN A C 1
ATOM 1380 O O . GLN A 1 171 ? 12.759 -0.654 -22.280 1.00 93.88 171 GLN A O 1
ATOM 1385 N N . LYS A 1 172 ? 12.225 -2.812 -22.590 1.00 92.56 172 LYS A N 1
ATOM 1386 C CA . LYS A 1 172 ? 12.752 -2.940 -23.957 1.00 92.56 172 LYS A CA 1
ATOM 1387 C C . LYS A 1 172 ? 11.822 -3.836 -24.765 1.00 92.56 172 LYS A C 1
ATOM 1389 O O . LYS A 1 172 ? 11.540 -4.955 -24.349 1.00 92.56 172 LYS A O 1
ATOM 1394 N N . ASN A 1 173 ? 11.323 -3.343 -25.900 1.00 88.00 173 ASN A N 1
ATOM 1395 C CA . ASN A 1 173 ? 10.402 -4.072 -26.786 1.00 88.00 173 ASN A CA 1
ATOM 1396 C C . ASN A 1 173 ? 9.188 -4.676 -26.044 1.00 88.00 173 ASN A C 1
ATOM 1398 O O . ASN A 1 173 ? 8.816 -5.824 -26.265 1.00 88.00 173 ASN A O 1
ATOM 1402 N N . GLY A 1 174 ? 8.607 -3.926 -25.099 1.00 83.25 174 GLY A N 1
ATOM 1403 C CA . GLY A 1 174 ? 7.467 -4.380 -24.289 1.00 83.25 174 GLY A CA 1
ATOM 1404 C C . GLY A 1 174 ? 7.806 -5.373 -23.166 1.00 83.25 174 GLY A C 1
ATOM 1405 O O . GLY A 1 174 ? 6.921 -5.729 -22.389 1.00 83.25 174 GLY A O 1
ATOM 1406 N N . LEU A 1 175 ? 9.071 -5.780 -23.031 1.00 88.62 175 LEU A N 1
ATOM 1407 C CA . LEU A 1 175 ? 9.557 -6.694 -21.998 1.00 88.62 175 LEU A CA 1
ATOM 1408 C C . LEU A 1 175 ? 10.305 -5.943 -20.894 1.00 88.62 175 LEU A C 1
ATOM 1410 O O . LEU A 1 175 ? 10.948 -4.925 -21.142 1.00 88.62 175 LEU A O 1
ATOM 1414 N N . TRP A 1 176 ? 10.246 -6.472 -19.672 1.00 94.62 176 TRP A N 1
ATOM 1415 C CA . TRP A 1 176 ? 11.014 -5.967 -18.534 1.00 94.62 176 TRP A CA 1
ATOM 1416 C C . TRP A 1 176 ? 12.324 -6.739 -18.397 1.00 94.62 176 TRP A C 1
ATOM 1418 O O . TRP A 1 176 ? 12.314 -7.913 -18.026 1.00 94.62 176 TRP A O 1
ATOM 1428 N N . ILE A 1 177 ? 13.448 -6.074 -18.649 1.00 95.81 177 ILE A N 1
ATOM 1429 C CA . ILE A 1 177 ? 14.791 -6.648 -18.534 1.00 95.81 177 ILE A CA 1
ATOM 1430 C C . ILE A 1 177 ? 15.396 -6.185 -17.216 1.00 95.81 177 ILE A C 1
ATOM 1432 O O . ILE A 1 177 ? 15.392 -4.993 -16.916 1.00 95.81 177 ILE A O 1
ATOM 1436 N N . LYS A 1 178 ? 15.865 -7.132 -16.401 1.00 97.12 178 LYS A N 1
ATOM 1437 C CA . LYS A 1 178 ? 16.471 -6.823 -15.104 1.00 97.12 178 LYS A CA 1
ATOM 1438 C C . LYS A 1 178 ? 17.798 -6.095 -15.330 1.00 97.12 178 LYS A C 1
ATOM 1440 O O . LYS A 1 178 ? 18.582 -6.540 -16.162 1.00 97.12 178 LYS A O 1
ATOM 1445 N N . ASN A 1 179 ? 18.003 -5.005 -14.596 1.00 93.12 179 ASN A N 1
ATOM 1446 C CA . ASN A 1 179 ? 19.278 -4.293 -14.532 1.00 93.12 179 ASN A CA 1
ATOM 1447 C C . ASN A 1 179 ? 20.252 -5.004 -13.593 1.00 93.12 179 ASN A C 1
ATOM 1449 O O . ASN A 1 179 ? 19.774 -5.577 -12.578 1.00 93.12 179 ASN A O 1
#

pLDDT: mean 82.43, std 20.87, range [34.28, 98.44]

Secondary structure (DSSP, 8-state):
-------------------------------PPPEE------BSS-EEEEE-TTSPPEEEESSHHHHHTT-S-EEEE--TT--EEEEE-GGGGGGTEEEEEETTEEEEEE--TTEES-SBEEETTEEEESS-TT-GGG-EEPTT--GGG-SEEEEEEEETTEEEEEEEEEEETTEEEE-

Organism: NCBI:txid1296538

Mean predicted aligned error: 11.13 Å

Sequence (179 aa):
MKKHHLLLVGMSTFALGIAFTAEFSPVSAKAAQYHYADDIVYDNVYTAAYLQADYKPQKLYTTAKGALNKNGKSITLKSIYKKIAIRWDKKYAKQDLLYVRVNGKTYYKLDTNAIQKFNSWKENKTMLSPYAPSSKSKIVIQKGDKVSTATTWRKVVHYKYGTKTIASWHQKNGLWIKN

Foldseek 3Di:
DDDDDDDDDDDDDDDPPPPPPPPPPPPPPVPLDAAEDDPDDQAPDKAKKFFEQLDAWDWWALDAVCQLVVDDDTDTRHDRQDIWIWHDYPVCVVQQKIWIGDPNGTTIHRDDPRMGNFHWEDDQQEIEHCDDPVPRVSGYYYPPRDPVSHQKYFNWHHDDNGTDGPWMFGDDPNDTHTD